Protein AF-A0AAV5MZE4-F1 (afdb_monomer)

Organism: NCBI:txid82981

Nearest PDB structures (foldseek):
  6gkf-assembly4_G  TM=2.775E-01  e=6.089E-01  Homo sapiens
  5nwk-assembly1_G  TM=3.100E-01  e=1.957E+00  Nicotiana tabacum
  4leu-assembly1_A  TM=2.800E-01  e=6.015E+00  Arabidopsis thaliana

InterPro domains:
  IPR011990 Tetratricopeptide-like helical domain superfamily [G3DSA:1.25.40.10] (71-224)

Foldseek 3Di:
DDDDDPPPPDDDDDDDDDDDDDPDPPVVVVVLVVLLVVLLVCLLVLVLVSSQVSLVVCCPDPCVVVCLQVNLLSCVSVVVLVSSLVSLVVQLPDPPLVSNLLSLLSNLLSLLQPDPDDLVVNLVVLCVSLVPDDHPQQLSVQLSCVSNVNHDLCSNLVSLVPDPDDLVVSLQSLLSSLLSVLSCCCRNVVPLPVSLVSLVVCVVSHDSSHSSNVVSVVSNVVSVVVVVVPD

Sequence (231 aa):
MFAGFFVIHGHTAIAAQESAEPTISKEMGSTHQQLFLDAINDDLSGRNKEARSIYDRLKISEMATVSAVPSAINYAALGQYDDAMKAFRMLSSSANARERDYARLWQLWLTAKQWKGTRAELTHNLKKQAVNYKWQLPYQQEIAQLYIGKGSEDSVFQSIENWNVEEAVKKDALTEATFFVGGYLQHVKQDTDRTRALFNANQSKLNSVSLERPFIDRECIALNKLTHQSK

Mean predicted aligned error: 8.17 Å

Radius of gyration: 19.34 Å; Cα contacts (8 Å, |Δi|>4): 239; chains: 1; bounding box: 67×35×48 Å

Secondary structure (DSSP, 8-state):
----------------------TTHHHHHHHHHHHHHHHHHHHHTT-HHHHHHHHHHHTTSTTHHHHHHHHHHHHHHTT-HHHHHHHHHHHTT-SSHHHHHHHHHHHHHHHHHT--S-HHHHHHHHHHHHTTPPPSSHHHHHHHHHHTTS--HHHHHHHHHT--S-HHHHHHHHHHHHHHHHHHIIIII--HHHHHHHHHHHTTTS-TTSTTHHHHHHHHHHHHHHHHS--

Solvent-accessible surface area (backbone atoms only — not comparable to full-atom values): 13292 Å² total; per-residue (Å²): 140,84,88,76,83,82,81,74,90,73,91,76,92,78,84,90,80,90,83,84,88,77,96,64,72,71,66,56,57,54,50,56,50,49,46,51,53,51,24,52,54,24,41,64,69,68,38,38,70,63,17,46,59,44,42,64,58,34,59,82,44,94,49,26,72,80,45,44,62,63,46,26,50,40,28,47,74,70,66,39,50,71,61,16,49,54,45,26,57,58,36,46,68,42,88,50,62,67,57,13,49,54,21,48,53,50,47,51,48,51,53,38,66,70,59,82,75,55,72,68,60,49,44,51,50,39,33,67,68,51,74,82,64,84,60,91,48,68,36,60,41,28,49,52,30,34,63,49,72,76,44,46,74,64,55,24,53,51,40,46,73,70,45,96,65,58,68,70,60,44,26,46,51,51,32,53,47,52,44,54,53,33,45,40,28,48,45,72,67,62,34,61,67,61,27,43,51,54,48,65,76,40,61,91,65,43,40,87,86,41,86,53,38,50,54,50,53,51,48,46,55,52,56,58,52,56,63,71,73,74,116

Structure (mmCIF, N/CA/C/O backbone):
data_AF-A0AAV5MZE4-F1
#
_entry.id   AF-A0AAV5MZE4-F1
#
loop_
_atom_site.group_PDB
_atom_site.id
_atom_site.type_symbol
_atom_site.label_atom_id
_atom_site.label_alt_id
_atom_site.label_comp_id
_atom_site.label_asym_id
_atom_site.label_entity_id
_atom_site.label_seq_id
_atom_site.pdbx_PDB_ins_code
_atom_site.Cartn_x
_atom_site.Cartn_y
_atom_site.Cartn_z
_atom_site.occupancy
_atom_site.B_iso_or_equiv
_atom_site.auth_seq_id
_atom_site.auth_comp_id
_atom_site.auth_asym_id
_atom_site.auth_atom_id
_atom_site.pdbx_PDB_model_num
ATOM 1 N N . MET A 1 1 ? 14.741 20.565 -21.524 1.00 29.08 1 MET A N 1
ATOM 2 C CA . MET A 1 1 ? 15.824 20.416 -20.532 1.00 29.08 1 MET A CA 1
ATOM 3 C C . MET A 1 1 ? 15.183 19.905 -19.244 1.00 29.08 1 MET A C 1
ATOM 5 O O . MET A 1 1 ? 14.717 20.701 -18.448 1.00 29.08 1 MET A O 1
ATOM 9 N N . PHE A 1 2 ? 15.036 18.584 -19.111 1.00 26.98 2 PHE A N 1
ATOM 10 C CA . PHE A 1 2 ? 14.519 17.928 -17.906 1.00 26.98 2 PHE A CA 1
ATOM 11 C C . PHE A 1 2 ? 15.602 16.966 -17.425 1.00 26.98 2 PHE A C 1
ATOM 13 O O . PHE A 1 2 ? 15.762 15.879 -17.966 1.00 26.98 2 PHE A O 1
ATOM 20 N N . ALA A 1 3 ? 16.392 17.427 -16.460 1.00 28.16 3 ALA A N 1
ATOM 21 C CA . ALA A 1 3 ? 17.316 16.604 -15.699 1.00 28.16 3 ALA A CA 1
ATOM 22 C C . ALA A 1 3 ? 16.614 16.245 -14.384 1.00 28.16 3 ALA A C 1
ATOM 24 O O . ALA A 1 3 ? 16.619 17.024 -13.436 1.00 28.16 3 ALA A O 1
ATOM 25 N N . GLY A 1 4 ? 15.940 15.096 -14.364 1.00 25.08 4 GLY A N 1
ATOM 26 C CA . GLY A 1 4 ? 15.449 14.462 -13.145 1.00 25.08 4 GLY A CA 1
ATOM 27 C C . GLY A 1 4 ? 16.378 13.305 -12.814 1.00 25.08 4 GLY A C 1
ATOM 28 O O . GLY A 1 4 ? 16.255 12.232 -13.398 1.00 25.08 4 GLY A O 1
ATOM 29 N N . PHE A 1 5 ? 17.350 13.552 -11.940 1.00 25.86 5 PHE A N 1
ATOM 30 C CA . PHE A 1 5 ? 18.247 12.534 -11.405 1.00 25.86 5 PHE A CA 1
ATOM 31 C C . PHE A 1 5 ? 17.427 11.451 -10.687 1.00 25.86 5 PHE A C 1
ATOM 33 O O . PHE A 1 5 ? 16.868 11.691 -9.619 1.00 25.86 5 PHE A O 1
ATOM 40 N N . PHE A 1 6 ? 17.383 10.245 -11.255 1.00 32.44 6 PHE A N 1
ATOM 41 C CA . PHE A 1 6 ? 17.062 9.036 -10.505 1.00 32.44 6 PHE A CA 1
ATOM 42 C C . PHE A 1 6 ? 18.262 8.714 -9.617 1.00 32.44 6 PHE A C 1
ATOM 44 O O . PHE A 1 6 ? 19.251 8.146 -10.076 1.00 32.44 6 PHE A O 1
ATOM 51 N N . VAL A 1 7 ? 18.193 9.083 -8.341 1.00 28.45 7 VAL A N 1
ATOM 52 C CA . VAL A 1 7 ? 19.134 8.563 -7.350 1.00 28.45 7 VAL A CA 1
ATOM 53 C C . VAL A 1 7 ? 18.586 7.232 -6.847 1.00 28.45 7 VAL A C 1
ATOM 55 O O . VAL A 1 7 ? 17.895 7.148 -5.837 1.00 28.45 7 VAL A O 1
ATOM 58 N N . ILE A 1 8 ? 18.888 6.168 -7.589 1.00 32.53 8 ILE A N 1
ATOM 59 C CA . ILE A 1 8 ? 18.885 4.816 -7.035 1.00 32.53 8 ILE A CA 1
ATOM 60 C C . ILE A 1 8 ? 20.206 4.704 -6.271 1.00 32.53 8 ILE A C 1
ATOM 62 O O . ILE A 1 8 ? 21.255 4.486 -6.873 1.00 32.53 8 ILE A O 1
ATOM 66 N N . HIS A 1 9 ? 20.184 4.903 -4.951 1.00 28.31 9 HIS A N 1
ATOM 67 C CA . HIS A 1 9 ? 21.333 4.597 -4.094 1.00 28.31 9 HIS A CA 1
ATOM 68 C C . HIS A 1 9 ? 21.547 3.073 -4.049 1.00 28.31 9 HIS A C 1
ATOM 70 O O . HIS A 1 9 ? 21.144 2.393 -3.110 1.00 28.31 9 HIS A O 1
ATOM 76 N N . GLY A 1 10 ? 22.179 2.534 -5.092 1.00 28.12 10 GLY A N 1
ATOM 77 C CA . GLY A 1 10 ? 22.821 1.226 -5.100 1.00 28.12 10 GLY A CA 1
ATOM 78 C C . GLY A 1 10 ? 24.325 1.414 -4.923 1.00 28.12 10 GLY A C 1
ATOM 79 O O . GLY A 1 10 ? 25.037 1.685 -5.885 1.00 28.12 10 GLY A O 1
ATOM 80 N N . HIS A 1 11 ? 24.822 1.315 -3.692 1.00 26.81 11 HIS A N 1
ATOM 81 C CA . HIS A 1 11 ? 26.256 1.202 -3.436 1.00 26.81 11 HIS A CA 1
ATOM 82 C C . HIS A 1 11 ? 26.702 -0.250 -3.627 1.00 26.81 11 HIS A C 1
ATOM 84 O O . HIS A 1 11 ? 26.525 -1.066 -2.730 1.00 26.81 11 HIS A O 1
ATOM 90 N N . THR A 1 12 ? 27.347 -0.537 -4.757 1.00 28.19 12 THR A N 1
ATOM 91 C CA . THR A 1 12 ? 28.422 -1.537 -4.856 1.00 28.19 12 THR A CA 1
ATOM 92 C C . THR A 1 12 ? 29.357 -1.135 -5.990 1.00 28.19 12 THR A C 1
ATOM 94 O O . THR A 1 12 ? 29.015 -1.237 -7.165 1.00 28.19 12 THR A O 1
ATOM 97 N N . ALA A 1 13 ? 30.542 -0.661 -5.612 1.00 24.95 13 ALA A N 1
ATOM 98 C CA . ALA A 1 13 ? 31.697 -0.543 -6.485 1.00 24.95 13 ALA A CA 1
ATOM 99 C C . ALA A 1 13 ? 32.218 -1.944 -6.838 1.00 24.95 13 ALA A C 1
ATOM 101 O O . ALA A 1 13 ? 32.435 -2.749 -5.935 1.00 24.95 13 ALA A O 1
ATOM 102 N N . ILE A 1 14 ? 32.477 -2.213 -8.119 1.00 28.19 14 ILE A N 1
ATOM 103 C CA . ILE A 1 14 ? 33.417 -3.258 -8.541 1.00 28.19 14 ILE A CA 1
ATOM 104 C C . ILE A 1 14 ? 34.301 -2.659 -9.633 1.00 28.19 14 ILE A C 1
ATOM 106 O O . ILE A 1 14 ? 33.821 -2.124 -10.631 1.00 28.19 14 ILE A O 1
ATOM 110 N N . ALA A 1 15 ? 35.602 -2.697 -9.358 1.00 26.03 15 ALA A N 1
ATOM 111 C CA . ALA A 1 15 ? 36.677 -2.210 -10.197 1.00 26.03 15 ALA A CA 1
ATOM 112 C C . ALA A 1 15 ? 36.779 -2.995 -11.513 1.00 26.03 15 ALA A C 1
ATOM 114 O O . ALA A 1 15 ? 36.480 -4.186 -11.581 1.00 26.03 15 ALA A O 1
ATOM 115 N N . ALA A 1 16 ? 37.234 -2.292 -12.547 1.00 26.61 16 ALA A N 1
ATOM 116 C CA . ALA A 1 16 ? 37.506 -2.824 -13.867 1.00 26.61 16 ALA A CA 1
ATOM 117 C C . ALA A 1 16 ? 38.660 -3.840 -13.854 1.00 26.61 16 ALA A C 1
ATOM 119 O O . ALA A 1 16 ? 39.734 -3.560 -13.323 1.00 26.61 16 ALA A O 1
ATOM 120 N N . GLN A 1 17 ? 38.462 -4.964 -14.540 1.00 27.30 17 GLN A N 1
ATOM 121 C CA . GLN A 1 17 ? 39.538 -5.653 -15.243 1.00 27.30 17 GLN A CA 1
ATOM 122 C C . GLN A 1 17 ? 38.994 -6.241 -16.552 1.00 27.30 17 GLN A C 1
ATOM 124 O O . GLN A 1 17 ? 37.934 -6.857 -16.599 1.00 27.30 17 GLN A O 1
ATOM 129 N N . GLU A 1 18 ? 39.718 -5.932 -17.617 1.00 30.34 18 GLU A N 1
ATOM 130 C CA . GLU A 1 18 ? 39.401 -6.070 -19.034 1.00 30.34 18 GLU A CA 1
ATOM 131 C C . GLU A 1 18 ? 39.749 -7.476 -19.560 1.00 30.34 18 GLU A C 1
ATOM 133 O O . GLU A 1 18 ? 40.840 -7.977 -19.298 1.00 30.34 18 GLU A O 1
ATOM 138 N N . SER A 1 19 ? 38.846 -8.115 -20.314 1.00 26.50 19 SER A N 1
ATOM 139 C CA . SER A 1 19 ? 39.186 -9.013 -21.438 1.00 26.50 19 SER A CA 1
ATOM 140 C C . SER A 1 19 ? 37.954 -9.317 -22.318 1.00 26.50 19 SER A C 1
ATOM 142 O O . SER A 1 19 ? 36.815 -9.210 -21.873 1.00 26.50 19 SER A O 1
ATOM 144 N N . ALA A 1 20 ? 38.222 -9.586 -23.599 1.00 32.00 20 ALA A N 1
ATOM 145 C CA . ALA A 1 20 ? 37.404 -9.363 -24.801 1.00 32.00 20 ALA A CA 1
ATOM 146 C C . ALA A 1 20 ? 36.128 -10.222 -25.043 1.00 32.00 20 ALA A C 1
ATOM 148 O O . ALA A 1 20 ? 36.149 -11.424 -24.811 1.00 32.00 20 ALA A O 1
ATOM 149 N N . GLU A 1 21 ? 35.118 -9.550 -25.645 1.00 32.56 21 GLU A N 1
ATOM 150 C CA . GLU A 1 21 ? 34.020 -9.945 -26.585 1.00 32.56 21 GLU A CA 1
ATOM 151 C C . GLU A 1 21 ? 33.056 -11.138 -26.301 1.00 32.56 21 GLU A C 1
ATOM 153 O O . GLU A 1 21 ? 33.456 -12.110 -25.671 1.00 32.56 21 GLU A O 1
ATOM 158 N N . PRO A 1 22 ? 31.779 -11.138 -26.798 1.00 37.56 22 PRO A N 1
ATOM 159 C CA . PRO A 1 22 ? 31.171 -10.250 -27.799 1.00 37.56 22 PRO A CA 1
ATOM 160 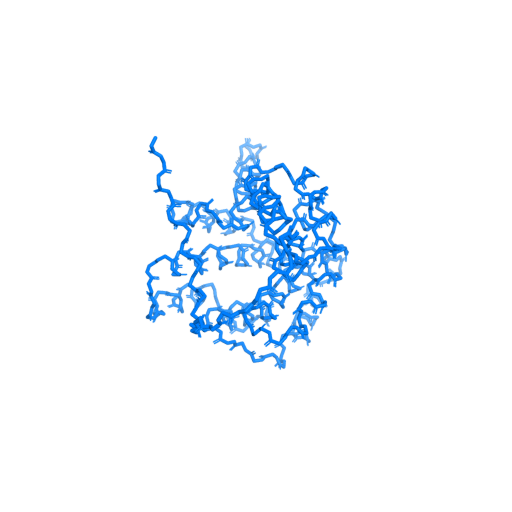C C . PRO A 1 22 ? 29.947 -9.425 -27.333 1.00 37.56 22 PRO A C 1
ATOM 162 O O . PRO A 1 22 ? 29.203 -9.744 -26.404 1.00 37.56 22 PRO A O 1
ATOM 165 N N . THR A 1 23 ? 29.729 -8.343 -28.074 1.00 45.06 23 THR A N 1
ATOM 166 C CA . THR A 1 23 ? 28.681 -7.322 -27.966 1.00 45.06 23 THR A CA 1
ATOM 167 C C . THR A 1 23 ? 27.289 -7.859 -28.329 1.00 45.06 23 THR A C 1
ATOM 169 O O . THR A 1 23 ? 26.854 -7.714 -29.464 1.00 45.06 23 THR A O 1
ATOM 172 N N . ILE A 1 24 ? 26.569 -8.469 -27.378 1.00 42.31 24 ILE A N 1
ATOM 173 C CA . ILE A 1 24 ? 25.103 -8.704 -27.486 1.00 42.31 24 ILE A CA 1
ATOM 174 C C . ILE A 1 24 ? 24.354 -8.350 -26.179 1.00 42.31 24 ILE A C 1
ATOM 176 O O . ILE A 1 24 ? 23.157 -8.079 -26.187 1.00 42.31 24 ILE A O 1
ATOM 180 N N . SER A 1 25 ? 25.034 -8.251 -25.035 1.00 39.88 25 SER A N 1
ATOM 181 C CA . SER A 1 25 ? 24.375 -8.060 -23.730 1.00 39.88 25 SER A CA 1
ATOM 182 C C . SER A 1 25 ? 24.012 -6.611 -23.373 1.00 39.88 25 SER A C 1
ATOM 184 O O . SER A 1 25 ? 23.257 -6.392 -22.428 1.00 39.88 25 SER A O 1
ATOM 186 N N . LYS A 1 26 ? 24.516 -5.609 -24.106 1.00 41.97 26 LYS A N 1
ATOM 187 C CA . LYS A 1 26 ? 24.380 -4.194 -23.710 1.00 41.97 26 LYS A CA 1
ATOM 188 C C . LYS A 1 26 ? 23.122 -3.497 -24.252 1.00 41.97 26 LYS A C 1
ATOM 190 O O . LYS A 1 26 ? 22.653 -2.556 -23.623 1.00 41.97 26 LYS A O 1
ATOM 195 N N . GLU A 1 27 ? 22.549 -3.971 -25.362 1.00 43.78 27 GLU A N 1
ATOM 196 C CA . GLU A 1 27 ? 21.338 -3.381 -25.973 1.00 43.78 27 GLU A CA 1
ATOM 197 C C . GLU A 1 27 ? 20.019 -3.976 -25.440 1.00 43.78 27 GLU A C 1
ATOM 199 O O . GLU A 1 27 ? 18.995 -3.293 -25.398 1.00 43.78 27 GLU A O 1
ATOM 204 N N . MET A 1 28 ? 20.019 -5.227 -24.964 1.00 46.03 28 MET A N 1
ATOM 205 C CA . MET A 1 28 ? 18.820 -5.811 -24.338 1.00 46.03 28 MET A CA 1
ATOM 206 C C . MET A 1 28 ? 18.554 -5.232 -22.941 1.00 46.03 28 MET A C 1
ATOM 208 O O . MET A 1 28 ? 17.4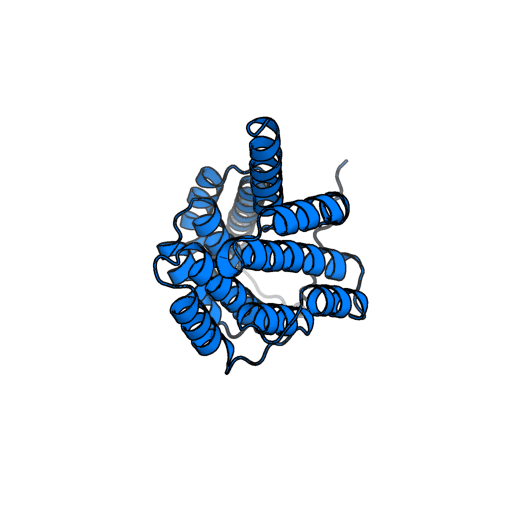04 -4.930 -22.620 1.00 46.03 28 MET A O 1
ATOM 212 N N . GLY A 1 29 ? 19.610 -4.983 -22.155 1.00 52.38 29 GLY A N 1
ATOM 213 C CA . GLY A 1 29 ? 19.488 -4.402 -20.813 1.00 52.38 29 GLY A CA 1
ATOM 214 C C . GLY A 1 29 ? 18.927 -2.974 -20.808 1.00 52.38 29 GLY A C 1
ATOM 215 O O . GLY A 1 29 ? 18.168 -2.617 -19.911 1.00 52.38 29 GLY A O 1
ATOM 216 N N . SER A 1 30 ? 19.214 -2.168 -21.840 1.00 64.19 30 SER A N 1
ATOM 217 C CA . SER A 1 30 ? 18.620 -0.829 -21.980 1.00 64.19 30 SER A CA 1
ATOM 218 C C . SER A 1 30 ? 17.136 -0.888 -22.361 1.00 64.19 30 SER A C 1
ATOM 220 O O . SER A 1 30 ? 16.352 -0.046 -21.923 1.00 64.19 30 SER A O 1
ATOM 222 N N . THR A 1 31 ? 16.725 -1.916 -23.111 1.00 86.69 31 THR A N 1
ATOM 223 C CA . THR A 1 31 ? 15.339 -2.081 -23.570 1.00 86.69 31 THR A CA 1
ATOM 224 C C . THR A 1 31 ? 14.405 -2.500 -22.431 1.00 86.69 31 THR A C 1
ATOM 226 O O . THR A 1 31 ? 13.351 -1.889 -22.252 1.00 86.69 31 THR A O 1
ATOM 229 N N . HIS A 1 32 ? 14.772 -3.493 -21.611 1.00 91.19 32 HIS A N 1
ATOM 230 C CA . HIS A 1 32 ? 13.935 -3.879 -20.465 1.00 91.19 32 HIS A CA 1
ATOM 231 C C . HIS A 1 32 ? 13.944 -2.836 -19.344 1.00 91.19 32 HIS A C 1
ATOM 233 O O . HIS A 1 32 ? 12.931 -2.671 -18.663 1.00 91.19 32 HIS A O 1
ATOM 239 N N . GLN A 1 33 ? 15.043 -2.095 -19.176 1.00 93.19 33 GLN A N 1
ATOM 240 C CA . GLN A 1 33 ? 15.076 -0.960 -18.260 1.00 93.19 33 GLN A CA 1
A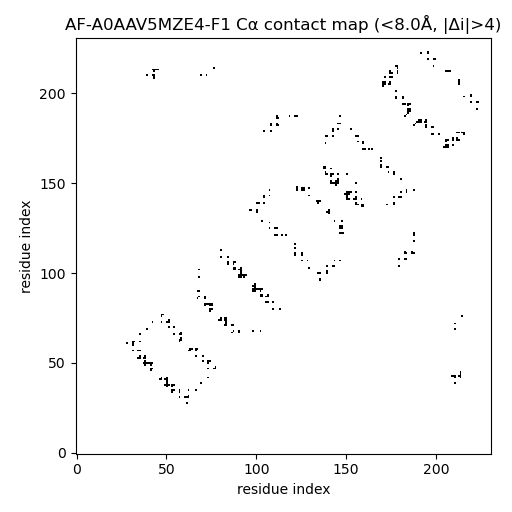TOM 241 C C . GLN A 1 33 ? 14.099 0.138 -18.691 1.00 93.19 33 GLN A C 1
ATOM 243 O O . GLN A 1 33 ? 13.340 0.628 -17.856 1.00 93.19 33 GLN A O 1
ATOM 248 N N . GLN A 1 34 ? 14.066 0.486 -19.981 1.00 94.69 34 GLN A N 1
ATOM 249 C CA . GLN A 1 34 ? 13.100 1.456 -20.492 1.00 94.69 34 GLN A CA 1
ATOM 250 C C . GLN A 1 34 ? 11.661 0.965 -20.302 1.00 94.69 34 GLN A C 1
ATOM 252 O O . GLN A 1 34 ? 10.835 1.703 -19.778 1.00 94.69 34 GLN A O 1
ATOM 257 N N . LEU A 1 35 ? 11.382 -0.304 -20.621 1.00 96.00 35 LEU A N 1
ATOM 258 C CA . LEU A 1 35 ? 10.066 -0.902 -20.381 1.00 96.00 35 LEU A CA 1
ATOM 259 C C . LEU A 1 35 ? 9.660 -0.827 -18.904 1.00 96.00 35 LEU A C 1
ATOM 261 O O . LEU A 1 35 ? 8.517 -0.514 -18.592 1.00 96.00 35 LEU A O 1
ATOM 265 N N . PHE A 1 36 ? 10.583 -1.081 -17.979 1.00 96.50 36 PHE A N 1
ATOM 266 C CA . PHE A 1 36 ? 10.292 -0.941 -16.557 1.00 96.50 36 PHE A CA 1
ATOM 267 C C . PHE A 1 36 ? 9.915 0.496 -16.176 1.00 96.50 36 PHE A C 1
ATOM 269 O O . PHE A 1 36 ? 8.938 0.689 -15.453 1.00 96.50 36 PHE A O 1
ATOM 276 N N . LEU A 1 37 ? 10.634 1.499 -16.687 1.00 95.69 37 LEU A N 1
ATOM 277 C CA . LEU A 1 37 ? 10.297 2.907 -16.457 1.00 95.69 37 LEU A CA 1
ATOM 278 C C . LEU A 1 37 ? 8.935 3.275 -17.063 1.00 95.69 37 LEU A C 1
ATOM 280 O O . LEU A 1 37 ? 8.153 3.972 -16.418 1.00 95.69 37 LEU A O 1
ATOM 284 N N . ASP A 1 38 ? 8.626 2.771 -18.257 1.00 96.56 38 ASP A N 1
ATOM 285 C CA . ASP A 1 38 ? 7.334 2.988 -18.911 1.00 96.56 38 ASP A CA 1
ATOM 286 C C . ASP A 1 38 ? 6.186 2.387 -18.085 1.00 96.56 38 ASP A C 1
ATOM 288 O O . ASP A 1 38 ? 5.187 3.064 -17.849 1.00 96.56 38 ASP A O 1
ATOM 292 N N . ALA A 1 39 ? 6.363 1.174 -17.548 1.00 97.38 39 ALA A N 1
ATOM 293 C CA . ALA A 1 39 ? 5.376 0.535 -16.677 1.00 97.38 39 ALA A CA 1
ATOM 294 C C . ALA A 1 39 ? 5.107 1.347 -15.399 1.00 97.38 39 ALA A C 1
ATOM 296 O O . ALA A 1 39 ? 3.955 1.528 -15.009 1.00 97.38 39 ALA A O 1
ATOM 297 N N . ILE A 1 40 ? 6.159 1.884 -14.769 1.00 97.19 40 ILE A N 1
ATOM 298 C CA . ILE A 1 40 ? 6.024 2.754 -13.591 1.00 97.19 40 ILE A CA 1
ATOM 299 C C . ILE A 1 40 ? 5.274 4.042 -13.950 1.00 97.19 40 ILE A C 1
ATOM 301 O O . ILE A 1 40 ? 4.375 4.458 -13.221 1.00 97.19 40 ILE A O 1
ATOM 305 N N . ASN A 1 41 ? 5.610 4.671 -15.078 1.00 96.00 41 ASN A N 1
ATOM 306 C CA . ASN A 1 41 ? 4.934 5.886 -15.534 1.00 96.00 41 ASN A CA 1
ATOM 307 C C . ASN A 1 41 ? 3.453 5.641 -15.852 1.00 96.00 41 ASN A C 1
ATOM 309 O O . ASN A 1 41 ? 2.612 6.506 -15.584 1.00 96.00 41 ASN A O 1
ATOM 313 N N . ASP A 1 42 ? 3.129 4.478 -16.417 1.00 96.81 42 ASP A N 1
ATOM 314 C CA . ASP A 1 42 ? 1.757 4.045 -16.661 1.00 96.81 42 ASP A CA 1
ATOM 315 C C . ASP A 1 42 ? 0.983 3.869 -15.345 1.00 96.81 42 ASP A C 1
ATOM 317 O O . ASP A 1 42 ? -0.086 4.468 -15.205 1.00 96.81 42 ASP A O 1
ATOM 321 N N . ASP A 1 43 ? 1.540 3.168 -14.351 1.00 95.62 43 ASP A N 1
ATOM 322 C CA . ASP A 1 43 ? 0.934 3.020 -13.016 1.00 95.62 43 ASP A CA 1
ATOM 323 C C . ASP A 1 43 ? 0.691 4.376 -12.336 1.00 95.62 43 ASP A C 1
ATOM 325 O O . ASP A 1 43 ? -0.415 4.663 -11.868 1.00 95.62 43 ASP A O 1
ATOM 329 N N . LEU A 1 44 ? 1.696 5.260 -12.332 1.00 94.31 44 LEU A N 1
ATOM 330 C CA . LEU A 1 44 ? 1.585 6.603 -11.749 1.00 94.31 44 LEU A CA 1
ATOM 331 C C . LEU A 1 44 ? 0.540 7.473 -12.464 1.00 94.31 44 LEU A C 1
ATOM 333 O O . LEU A 1 44 ? -0.047 8.367 -11.855 1.00 94.31 44 LEU A O 1
ATOM 337 N N . SER A 1 45 ? 0.275 7.195 -13.742 1.00 92.81 45 SER A N 1
ATOM 338 C CA . SER A 1 45 ? -0.758 7.870 -14.533 1.00 92.81 45 SER A CA 1
ATOM 339 C C . SER A 1 45 ? -2.138 7.202 -14.439 1.00 92.81 45 SER A C 1
ATOM 341 O O . SER A 1 45 ? -3.071 7.639 -15.115 1.00 92.81 45 SER A O 1
ATOM 343 N N . GLY A 1 46 ? -2.281 6.121 -13.666 1.00 91.50 46 GLY A N 1
ATOM 344 C CA . GLY A 1 46 ? -3.509 5.328 -13.576 1.00 91.50 46 GLY A CA 1
ATOM 345 C C . GLY A 1 46 ? -3.791 4.436 -14.794 1.00 91.50 46 GLY A C 1
ATOM 346 O O . GLY A 1 46 ? -4.867 3.839 -14.876 1.00 91.50 46 GLY A O 1
ATOM 347 N N . ARG A 1 47 ? -2.839 4.307 -15.727 1.00 95.94 47 ARG A N 1
ATOM 348 C CA . ARG A 1 47 ? -2.873 3.393 -16.884 1.00 95.94 47 ARG A CA 1
ATOM 349 C C . ARG A 1 47 ? -2.435 1.983 -16.473 1.00 95.94 47 ARG A C 1
ATOM 351 O O . ARG A 1 47 ? -1.513 1.383 -17.017 1.00 95.94 47 ARG A O 1
ATOM 358 N N . ASN A 1 48 ? -3.106 1.441 -15.458 1.00 96.75 48 ASN A N 1
ATOM 359 C CA . ASN A 1 48 ? -2.680 0.203 -14.801 1.00 96.75 48 ASN A CA 1
ATOM 360 C C . ASN A 1 48 ? -2.762 -1.021 -15.737 1.00 96.75 48 ASN A C 1
ATOM 362 O O . ASN A 1 48 ? -2.052 -2.004 -15.538 1.00 96.75 48 ASN A O 1
ATOM 366 N N . LYS A 1 49 ? -3.640 -1.005 -16.752 1.00 97.88 49 LYS A N 1
ATOM 367 C CA . LYS A 1 49 ? -3.765 -2.121 -17.710 1.00 97.88 49 LYS A CA 1
ATOM 368 C C . LYS A 1 49 ? -2.588 -2.149 -18.683 1.00 97.88 49 LYS A C 1
ATOM 370 O O . LYS A 1 49 ? -2.094 -3.220 -19.024 1.00 97.88 49 LYS A O 1
ATOM 375 N N . GLU A 1 50 ? -2.140 -0.976 -19.102 1.00 97.81 50 GLU A N 1
ATOM 376 C CA . GLU A 1 50 ? -0.975 -0.771 -19.950 1.00 97.81 50 GLU A CA 1
ATOM 377 C C . GLU A 1 50 ? 0.295 -1.199 -19.200 1.00 97.81 50 GLU A C 1
ATOM 379 O O . GLU A 1 50 ? 1.025 -2.070 -19.684 1.00 97.81 50 GLU A O 1
ATOM 384 N N . ALA A 1 51 ? 0.460 -0.737 -17.954 1.00 97.81 51 ALA A N 1
ATOM 385 C CA . ALA A 1 51 ? 1.543 -1.165 -17.068 1.00 97.81 51 ALA A CA 1
ATOM 386 C C . ALA A 1 51 ? 1.574 -2.691 -16.868 1.00 97.81 51 ALA A C 1
ATOM 388 O O . ALA A 1 51 ? 2.635 -3.314 -16.946 1.00 97.81 51 ALA A O 1
ATOM 389 N N . ARG A 1 52 ? 0.409 -3.327 -16.669 1.00 98.31 52 ARG A N 1
ATOM 390 C CA . ARG A 1 52 ? 0.284 -4.785 -16.483 1.00 98.31 52 ARG A CA 1
ATOM 391 C C . ARG A 1 52 ? 0.863 -5.576 -17.648 1.00 98.31 52 ARG A C 1
ATOM 393 O O . ARG A 1 52 ? 1.635 -6.507 -17.423 1.00 98.31 52 ARG A O 1
ATOM 400 N N . SER A 1 53 ? 0.536 -5.177 -18.878 1.00 97.50 53 SER A N 1
ATOM 401 C CA . SER A 1 53 ? 1.071 -5.806 -20.092 1.00 97.50 53 SER A CA 1
ATOM 402 C C . SER A 1 53 ? 2.602 -5.758 -20.121 1.00 97.50 53 SER A C 1
ATOM 404 O O . SER A 1 53 ? 3.265 -6.737 -20.472 1.00 97.50 53 SER A O 1
ATOM 406 N N . ILE A 1 54 ? 3.188 -4.640 -19.687 1.00 97.81 54 ILE A N 1
ATOM 407 C CA . ILE A 1 54 ? 4.641 -4.498 -19.615 1.00 97.81 54 ILE A CA 1
ATOM 408 C C . ILE A 1 54 ? 5.224 -5.364 -18.491 1.00 97.81 54 ILE A C 1
ATOM 410 O O . ILE A 1 54 ? 6.183 -6.098 -18.727 1.00 97.81 54 ILE A O 1
ATOM 414 N N . TYR A 1 55 ? 4.633 -5.359 -17.295 1.00 98.12 55 TYR A N 1
ATOM 415 C CA . TYR A 1 55 ? 5.095 -6.204 -16.193 1.00 98.12 55 TYR A CA 1
ATOM 416 C C . TYR A 1 55 ? 5.035 -7.702 -16.512 1.00 98.12 55 TYR A C 1
ATOM 418 O O . TYR A 1 55 ? 5.922 -8.449 -16.098 1.00 98.12 55 TYR A O 1
ATOM 426 N N . ASP A 1 56 ? 4.036 -8.154 -17.271 1.00 97.12 56 ASP A N 1
ATOM 427 C CA . ASP A 1 56 ? 3.946 -9.550 -17.710 1.00 97.12 56 ASP A CA 1
ATOM 428 C C . ASP A 1 56 ? 5.110 -9.940 -18.628 1.00 97.12 56 ASP A C 1
ATOM 430 O O . ASP A 1 56 ? 5.621 -11.057 -18.532 1.00 97.12 56 ASP A O 1
ATOM 434 N N . ARG A 1 57 ? 5.592 -9.003 -19.454 1.00 95.31 57 ARG A N 1
ATOM 435 C CA . ARG A 1 57 ? 6.798 -9.185 -20.277 1.00 95.31 57 ARG A CA 1
ATOM 436 C C . ARG A 1 57 ? 8.071 -9.182 -19.428 1.00 95.31 57 ARG A C 1
ATOM 438 O O . ARG A 1 57 ? 8.941 -10.020 -19.639 1.00 95.31 57 ARG A O 1
ATOM 445 N N . LEU A 1 58 ? 8.173 -8.278 -18.450 1.00 96.12 58 LEU A N 1
ATOM 446 C CA . LEU A 1 58 ? 9.347 -8.173 -17.568 1.00 96.12 58 LEU A CA 1
ATOM 447 C C . LEU A 1 58 ? 9.502 -9.378 -16.630 1.00 96.12 58 LEU A C 1
ATOM 449 O O . LEU A 1 58 ? 10.609 -9.691 -16.203 1.00 96.12 58 LEU A O 1
ATOM 453 N N . LYS A 1 59 ? 8.413 -10.094 -16.332 1.00 94.12 59 LYS A N 1
ATOM 454 C CA . LYS A 1 59 ? 8.421 -11.273 -15.453 1.00 94.12 59 LYS A CA 1
ATOM 455 C C . LYS A 1 59 ? 9.332 -12.409 -15.938 1.00 94.12 59 LYS A C 1
ATOM 457 O O . LYS A 1 59 ? 9.754 -13.227 -15.124 1.00 94.12 59 LYS A O 1
ATOM 462 N N . ILE A 1 60 ? 9.607 -12.480 -17.240 1.00 92.56 60 ILE A N 1
ATOM 463 C CA . ILE A 1 60 ? 10.477 -13.498 -17.849 1.00 92.56 60 ILE A CA 1
ATOM 464 C C . ILE A 1 60 ? 11.845 -12.944 -18.274 1.00 92.56 60 ILE A C 1
ATOM 466 O O . ILE A 1 60 ? 12.583 -13.637 -18.970 1.00 92.56 60 ILE A O 1
ATOM 470 N N . SER A 1 61 ? 12.184 -11.714 -17.878 1.00 93.00 61 SER A N 1
ATOM 471 C CA . SER A 1 61 ? 13.464 -11.076 -18.197 1.00 93.00 61 SER A CA 1
ATOM 472 C C . SER A 1 61 ? 14.355 -10.908 -16.964 1.00 93.00 61 SER A C 1
ATOM 474 O O . SER A 1 61 ? 13.980 -11.235 -15.837 1.00 93.00 61 SER A O 1
ATOM 476 N N . GLU A 1 62 ? 15.544 -10.346 -17.162 1.00 93.38 62 GLU A N 1
ATOM 477 C CA . GLU A 1 62 ? 16.466 -9.951 -16.096 1.00 93.38 62 GLU A CA 1
ATOM 478 C C . GLU A 1 62 ? 15.875 -8.903 -15.135 1.00 93.38 62 GLU A C 1
ATOM 480 O O . GLU A 1 62 ? 16.344 -8.758 -14.007 1.00 93.38 62 GLU A O 1
ATOM 485 N N . MET A 1 63 ? 14.805 -8.212 -15.544 1.00 94.56 63 MET A N 1
ATOM 486 C CA . MET A 1 63 ? 14.094 -7.234 -14.719 1.00 94.56 63 MET A CA 1
ATOM 487 C C . MET A 1 63 ? 13.022 -7.867 -13.817 1.00 94.56 63 MET A C 1
ATOM 489 O O . MET A 1 63 ? 12.345 -7.146 -13.078 1.00 94.56 63 MET A O 1
ATOM 493 N N . ALA A 1 64 ? 12.843 -9.194 -13.840 1.00 94.19 64 ALA A N 1
ATOM 494 C CA . ALA A 1 64 ? 11.796 -9.879 -13.079 1.00 94.19 64 ALA A CA 1
ATOM 495 C C . ALA A 1 64 ? 11.850 -9.562 -11.576 1.00 94.19 64 ALA A C 1
ATOM 497 O O . ALA A 1 64 ? 10.822 -9.269 -10.970 1.00 94.19 64 ALA A O 1
ATOM 498 N N . THR A 1 65 ? 13.047 -9.554 -10.980 1.00 92.50 65 THR A N 1
ATOM 499 C CA . THR A 1 65 ? 13.222 -9.271 -9.546 1.00 92.50 65 THR A CA 1
ATOM 500 C C . THR A 1 65 ? 12.892 -7.819 -9.210 1.00 92.50 65 THR A C 1
ATOM 502 O O . THR A 1 65 ? 12.095 -7.557 -8.313 1.00 92.50 65 THR A O 1
ATOM 505 N N . VAL A 1 66 ? 13.455 -6.860 -9.951 1.00 92.81 66 VAL A N 1
ATOM 506 C CA . VAL A 1 66 ? 13.272 -5.424 -9.665 1.00 92.81 66 VAL A CA 1
ATOM 507 C C . VAL A 1 66 ? 11.854 -4.935 -9.969 1.00 92.81 66 VAL A C 1
ATOM 509 O O . VAL A 1 66 ? 11.371 -4.001 -9.334 1.00 92.81 66 VAL A O 1
ATOM 512 N N . SER A 1 67 ? 11.158 -5.590 -10.901 1.00 96.44 67 SER A N 1
ATOM 513 C CA . SER A 1 67 ? 9.768 -5.278 -11.241 1.00 96.44 67 SER A CA 1
ATOM 514 C C . SER A 1 67 ? 8.740 -5.998 -10.366 1.00 96.44 67 SER A C 1
ATOM 516 O O . SER A 1 67 ? 7.560 -5.658 -10.428 1.00 96.44 67 SER A O 1
ATOM 518 N N . ALA A 1 68 ? 9.151 -6.946 -9.515 1.00 97.56 68 ALA A N 1
ATOM 519 C CA . ALA A 1 68 ? 8.228 -7.801 -8.772 1.00 97.56 68 ALA A CA 1
ATOM 520 C C . ALA A 1 68 ? 7.318 -7.024 -7.806 1.00 97.56 68 ALA A C 1
ATOM 522 O O . ALA A 1 68 ? 6.114 -7.281 -7.763 1.00 97.56 68 ALA A O 1
ATOM 523 N N . VAL A 1 69 ? 7.866 -6.062 -7.053 1.00 97.69 69 VAL A N 1
ATOM 524 C CA . VAL A 1 69 ? 7.073 -5.241 -6.122 1.00 97.69 69 VAL A CA 1
ATOM 525 C C . VAL A 1 69 ? 6.092 -4.326 -6.872 1.00 97.69 69 VAL A C 1
ATOM 527 O O . VAL A 1 69 ? 4.895 -4.435 -6.600 1.00 97.69 69 VAL A O 1
ATOM 530 N N . PRO A 1 70 ? 6.520 -3.492 -7.844 1.00 97.81 70 PRO A N 1
ATOM 531 C CA . PRO A 1 70 ? 5.585 -2.687 -8.634 1.00 97.81 70 PRO A CA 1
ATOM 532 C C . PRO A 1 70 ? 4.514 -3.524 -9.339 1.00 97.81 70 PRO A C 1
ATOM 534 O O . PRO A 1 70 ? 3.329 -3.214 -9.273 1.00 97.81 70 PRO A O 1
ATOM 537 N N . SER A 1 71 ? 4.901 -4.672 -9.896 1.00 98.44 71 SER A N 1
ATOM 538 C CA . SER A 1 71 ? 3.971 -5.608 -10.523 1.00 98.44 71 SER A CA 1
ATOM 539 C C . SER A 1 71 ? 2.904 -6.146 -9.557 1.00 98.44 71 SER A C 1
ATOM 541 O O . SER A 1 71 ? 1.747 -6.313 -9.948 1.00 98.44 71 SER A O 1
ATOM 543 N N . ALA A 1 72 ? 3.265 -6.410 -8.296 1.00 98.62 72 ALA A N 1
ATOM 544 C CA . ALA A 1 72 ? 2.327 -6.850 -7.264 1.00 98.62 72 ALA A CA 1
ATOM 545 C C . ALA A 1 72 ? 1.335 -5.742 -6.865 1.00 98.62 72 ALA A C 1
ATOM 547 O O . ALA A 1 72 ? 0.144 -6.009 -6.691 1.00 98.62 72 ALA A O 1
ATOM 548 N N . ILE A 1 73 ? 1.807 -4.496 -6.773 1.00 98.38 73 ILE A N 1
ATOM 549 C CA . ILE A 1 73 ? 0.963 -3.319 -6.516 1.00 98.38 73 ILE A CA 1
ATOM 550 C C . ILE A 1 73 ? -0.006 -3.097 -7.680 1.00 98.38 73 ILE A C 1
ATOM 552 O O . ILE A 1 73 ? -1.196 -2.870 -7.457 1.00 98.38 73 ILE A O 1
ATOM 556 N N . ASN A 1 74 ? 0.469 -3.240 -8.918 1.00 98.50 74 ASN A N 1
ATOM 557 C CA . ASN A 1 74 ? -0.345 -3.122 -10.121 1.00 98.50 74 ASN A CA 1
ATOM 558 C C . ASN A 1 74 ? -1.535 -4.108 -10.128 1.00 98.50 74 ASN A C 1
ATOM 560 O O . ASN A 1 74 ? -2.659 -3.704 -10.436 1.00 98.50 74 ASN A O 1
ATOM 564 N N . TYR A 1 75 ? -1.350 -5.360 -9.680 1.00 98.62 75 TYR A N 1
ATOM 565 C CA . TYR A 1 75 ? -2.474 -6.291 -9.480 1.00 98.62 75 TYR A CA 1
ATOM 566 C C . TYR A 1 75 ? -3.531 -5.721 -8.517 1.00 98.62 75 TYR A C 1
ATOM 568 O O . TYR A 1 75 ? -4.730 -5.754 -8.807 1.00 98.62 75 TYR A O 1
ATOM 576 N N . ALA A 1 76 ? -3.111 -5.134 -7.390 1.00 98.00 76 ALA A N 1
ATOM 577 C CA . ALA A 1 76 ? -4.033 -4.496 -6.450 1.00 98.00 76 ALA A CA 1
ATOM 578 C C . ALA A 1 76 ? -4.714 -3.255 -7.057 1.00 98.00 76 ALA A C 1
ATOM 580 O O . ALA A 1 76 ? -5.899 -3.012 -6.807 1.00 98.00 76 ALA A O 1
ATOM 581 N N . ALA A 1 77 ? -4.000 -2.494 -7.889 1.00 96.31 77 ALA A N 1
ATOM 582 C CA . ALA A 1 77 ? -4.519 -1.315 -8.578 1.00 96.31 77 ALA A CA 1
ATOM 583 C C . ALA A 1 77 ? -5.629 -1.680 -9.580 1.00 96.31 77 ALA A C 1
ATOM 585 O O . ALA A 1 77 ? -6.619 -0.953 -9.699 1.00 96.31 77 ALA A O 1
ATOM 586 N N . LEU A 1 78 ? -5.492 -2.838 -10.234 1.00 96.94 78 LEU A N 1
ATOM 587 C CA . LEU A 1 78 ? -6.470 -3.435 -11.148 1.00 96.94 78 LEU A CA 1
ATOM 588 C C . LEU A 1 78 ? -7.643 -4.139 -10.450 1.00 96.94 78 LEU A C 1
ATOM 590 O O . LEU A 1 78 ? -8.564 -4.599 -11.123 1.00 96.94 78 LEU A O 1
ATOM 594 N N . GLY A 1 79 ? -7.628 -4.250 -9.120 1.00 96.62 79 GLY A N 1
ATOM 595 C CA . GLY A 1 79 ? -8.633 -5.015 -8.377 1.00 96.62 79 GLY A CA 1
ATOM 596 C C . GLY A 1 79 ? -8.444 -6.534 -8.448 1.00 96.62 79 GLY A C 1
ATOM 597 O O . GLY A 1 79 ? -9.297 -7.280 -7.972 1.00 96.62 79 GLY A O 1
ATOM 598 N N . GLN A 1 80 ? -7.322 -7.005 -8.996 1.00 98.25 80 GLN A N 1
ATOM 599 C CA . GLN A 1 80 ? -6.931 -8.416 -9.053 1.00 98.25 80 GLN A CA 1
ATOM 600 C C . GLN A 1 80 ? -6.298 -8.828 -7.715 1.00 98.25 80 GLN A C 1
ATOM 602 O O . GLN A 1 80 ? -5.114 -9.143 -7.613 1.00 98.25 80 GLN A O 1
ATOM 607 N N . TYR A 1 81 ? -7.088 -8.752 -6.642 1.00 98.25 81 TYR A N 1
ATOM 608 C CA . TYR A 1 81 ? -6.576 -8.862 -5.275 1.00 98.25 81 TYR A CA 1
ATOM 609 C C . TYR A 1 81 ? -6.011 -10.245 -4.931 1.00 98.25 81 TYR A C 1
ATOM 611 O O . TYR A 1 81 ? -5.056 -10.331 -4.161 1.00 98.25 81 TYR A O 1
ATOM 619 N N . ASP A 1 82 ? -6.538 -11.314 -5.528 1.00 98.25 82 ASP A N 1
ATOM 620 C CA . ASP A 1 82 ? -6.027 -12.670 -5.301 1.00 98.25 82 ASP A CA 1
ATOM 621 C C . ASP A 1 82 ? -4.629 -12.858 -5.915 1.00 98.25 82 ASP A C 1
ATOM 623 O O . ASP A 1 82 ? -3.742 -13.440 -5.280 1.00 98.25 82 ASP A O 1
ATOM 627 N N . ASP A 1 83 ? -4.392 -12.289 -7.102 1.00 98.56 83 ASP A N 1
ATOM 628 C CA . ASP A 1 83 ? -3.073 -12.274 -7.743 1.00 98.56 83 ASP A CA 1
ATOM 629 C C . ASP A 1 83 ? -2.084 -11.396 -6.969 1.00 98.56 83 ASP A C 1
ATOM 631 O O . ASP A 1 83 ? -0.950 -11.816 -6.718 1.00 98.56 83 ASP A O 1
ATOM 635 N N . ALA A 1 84 ? -2.531 -10.226 -6.496 1.00 98.69 84 ALA A N 1
ATOM 636 C CA . ALA A 1 84 ? -1.735 -9.364 -5.625 1.00 98.69 84 ALA A CA 1
ATOM 637 C C . ALA A 1 84 ? -1.324 -10.104 -4.341 1.00 98.69 84 ALA A C 1
ATOM 639 O O . ALA A 1 84 ? -0.145 -10.146 -3.989 1.00 98.69 84 ALA A O 1
ATOM 640 N N . MET A 1 85 ? -2.275 -10.760 -3.668 1.00 98.50 85 MET A N 1
ATOM 641 C CA . MET A 1 85 ? -2.023 -11.546 -2.458 1.00 98.50 85 MET A CA 1
ATOM 642 C C . MET A 1 85 ? -1.012 -12.667 -2.720 1.00 98.50 85 MET A C 1
ATOM 644 O O . MET A 1 85 ? -0.093 -12.874 -1.925 1.00 98.50 85 MET A O 1
ATOM 648 N N . LYS A 1 86 ? -1.138 -13.385 -3.842 1.00 98.44 86 LYS A N 1
ATOM 649 C CA . LYS A 1 86 ? -0.180 -14.426 -4.234 1.00 98.44 86 LYS A CA 1
ATOM 650 C C . LYS A 1 86 ? 1.224 -13.853 -4.449 1.00 98.44 86 LYS A C 1
ATOM 652 O O . LYS A 1 86 ? 2.186 -14.418 -3.924 1.00 98.44 86 LYS A O 1
ATOM 657 N N . ALA A 1 87 ? 1.343 -12.736 -5.164 1.00 98.38 87 ALA A N 1
ATOM 658 C CA . ALA A 1 87 ? 2.622 -12.078 -5.416 1.00 98.38 87 ALA A CA 1
ATOM 659 C C . ALA A 1 87 ? 3.279 -11.589 -4.113 1.00 98.38 87 ALA A C 1
ATOM 661 O O . ALA A 1 87 ? 4.445 -11.892 -3.852 1.00 98.38 87 ALA A O 1
ATOM 662 N N . PHE A 1 88 ? 2.524 -10.926 -3.232 1.00 98.44 88 PHE A N 1
ATOM 663 C CA . PHE A 1 88 ? 3.053 -10.454 -1.952 1.00 98.44 88 PHE A CA 1
ATOM 664 C C . PHE A 1 88 ? 3.419 -11.587 -0.988 1.00 98.44 88 PHE A C 1
ATOM 666 O O . PHE A 1 88 ? 4.375 -11.444 -0.225 1.00 98.44 88 PHE A O 1
ATOM 673 N N . ARG A 1 89 ? 2.739 -12.740 -1.035 1.00 97.31 89 ARG A N 1
ATOM 674 C CA . ARG A 1 89 ? 3.169 -13.932 -0.281 1.00 97.31 89 ARG A CA 1
ATOM 675 C C . ARG A 1 89 ? 4.554 -14.401 -0.716 1.00 97.31 89 ARG A C 1
ATOM 677 O O . ARG A 1 89 ? 5.396 -14.644 0.147 1.00 97.31 89 ARG A O 1
ATOM 684 N N . MET A 1 90 ? 4.817 -14.462 -2.022 1.00 96.94 90 MET A N 1
ATOM 685 C CA . MET A 1 90 ? 6.151 -14.798 -2.534 1.00 96.94 90 MET A CA 1
ATOM 686 C C . MET A 1 90 ? 7.198 -13.769 -2.081 1.00 96.94 90 MET A C 1
ATOM 688 O O . MET A 1 90 ? 8.223 -14.143 -1.516 1.00 96.94 90 MET A O 1
ATOM 692 N N . LEU A 1 91 ? 6.902 -12.474 -2.233 1.00 97.12 91 LEU A N 1
ATOM 693 C CA . LEU A 1 91 ? 7.797 -11.381 -1.829 1.00 97.12 91 LEU A CA 1
ATOM 694 C C . LEU A 1 91 ? 8.078 -11.353 -0.320 1.00 97.12 91 LEU A C 1
ATOM 696 O O . LEU A 1 91 ? 9.174 -10.996 0.098 1.00 97.12 91 LEU A O 1
ATOM 700 N N . SER A 1 92 ? 7.142 -11.805 0.518 1.00 95.62 92 SER A N 1
ATOM 701 C CA . SER A 1 92 ? 7.351 -11.892 1.973 1.00 95.62 92 SER A CA 1
ATOM 702 C C . SER A 1 92 ? 8.329 -12.978 2.427 1.00 95.62 92 SER A C 1
ATOM 704 O O . SER A 1 92 ? 8.592 -13.105 3.626 1.00 95.62 92 SER A O 1
ATOM 706 N N . SER A 1 93 ? 8.884 -13.730 1.476 1.00 93.50 93 SER A N 1
ATOM 707 C CA . SER A 1 93 ? 10.014 -14.639 1.671 1.00 93.50 93 SER A CA 1
ATOM 708 C C . SER A 1 93 ? 11.317 -14.105 1.048 1.00 93.50 93 SER A C 1
ATOM 710 O O . SER A 1 93 ? 12.313 -14.823 1.037 1.00 93.50 93 SER A O 1
ATOM 712 N N . SER A 1 94 ? 11.337 -12.860 0.546 1.00 93.75 94 SER A N 1
ATOM 713 C CA . SER A 1 94 ? 12.541 -12.219 -0.002 1.00 93.75 94 SER A CA 1
ATOM 714 C C . SER A 1 94 ? 13.644 -12.114 1.056 1.00 93.75 94 SER A C 1
ATOM 716 O O . SER A 1 94 ? 13.396 -11.806 2.229 1.00 93.75 94 SER A O 1
ATOM 718 N N . ALA A 1 95 ? 14.886 -12.347 0.626 1.00 92.25 95 ALA A N 1
ATOM 719 C CA . ALA A 1 95 ? 16.071 -12.085 1.437 1.00 92.25 95 ALA A CA 1
ATOM 720 C C . ALA A 1 95 ? 16.269 -10.576 1.666 1.00 92.25 95 ALA A C 1
ATOM 722 O O . ALA A 1 95 ? 16.826 -10.174 2.690 1.00 92.25 95 ALA A O 1
ATOM 723 N N . ASN A 1 96 ? 15.763 -9.737 0.754 1.00 93.62 96 ASN A N 1
ATOM 724 C CA . ASN A 1 96 ? 15.736 -8.293 0.923 1.00 93.62 96 ASN A CA 1
ATOM 725 C C . ASN A 1 96 ? 14.694 -7.921 1.984 1.00 93.62 96 ASN A C 1
ATOM 727 O O . ASN A 1 96 ? 13.485 -8.038 1.776 1.00 93.62 96 ASN A O 1
ATOM 731 N N . ALA A 1 97 ? 15.175 -7.456 3.135 1.00 92.75 97 ALA A N 1
ATOM 732 C CA . ALA A 1 97 ? 14.325 -7.137 4.269 1.00 92.75 97 ALA A CA 1
ATOM 733 C C . ALA A 1 97 ? 13.303 -6.030 3.981 1.00 92.75 97 ALA A C 1
ATOM 735 O O . ALA A 1 97 ? 12.169 -6.134 4.446 1.00 92.75 97 ALA A O 1
ATOM 736 N N . ARG A 1 98 ? 13.656 -5.052 3.139 1.00 91.56 98 ARG A N 1
ATOM 737 C CA . ARG A 1 98 ? 12.745 -3.981 2.729 1.00 91.56 98 ARG A CA 1
ATOM 738 C C . ARG A 1 98 ? 11.569 -4.521 1.918 1.00 91.56 98 ARG A C 1
ATOM 740 O O . ARG A 1 98 ? 10.424 -4.245 2.256 1.00 91.56 98 ARG A O 1
ATOM 747 N N . GLU A 1 99 ? 11.840 -5.308 0.877 1.00 94.50 99 GLU A N 1
ATOM 748 C CA . GLU A 1 99 ? 10.791 -5.921 0.042 1.00 94.50 99 GLU A CA 1
ATOM 749 C C . GLU A 1 99 ? 9.897 -6.844 0.862 1.00 94.50 99 GLU A C 1
ATOM 751 O O . GLU A 1 99 ? 8.672 -6.813 0.747 1.00 94.50 99 GLU A O 1
ATOM 756 N N . ARG A 1 100 ? 10.525 -7.657 1.712 1.00 96.25 100 ARG A N 1
ATOM 757 C CA . ARG A 1 100 ? 9.848 -8.629 2.557 1.00 96.25 100 ARG A CA 1
ATOM 758 C C . ARG A 1 100 ? 8.858 -7.966 3.507 1.00 96.25 100 ARG A C 1
ATOM 760 O O . ARG A 1 100 ? 7.718 -8.416 3.612 1.00 96.25 100 ARG A O 1
ATOM 767 N N . ASP A 1 101 ? 9.297 -6.931 4.215 1.00 96.75 101 ASP A N 1
ATOM 768 C CA . ASP A 1 101 ? 8.478 -6.245 5.210 1.00 96.75 101 ASP A CA 1
ATOM 769 C C . ASP A 1 101 ? 7.387 -5.414 4.51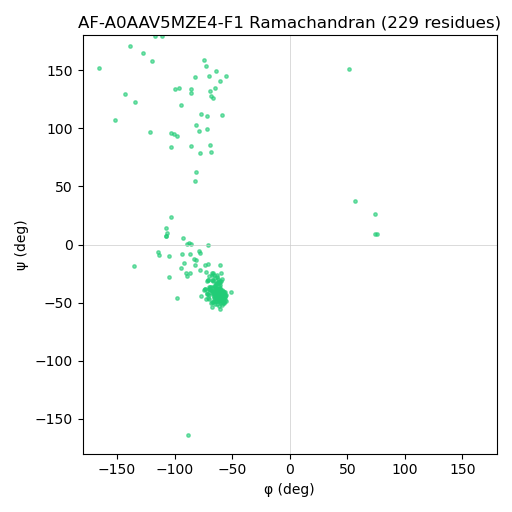9 1.00 96.75 101 ASP A C 1
ATOM 771 O O . ASP A 1 101 ? 6.211 -5.545 4.855 1.00 96.75 101 ASP A O 1
ATOM 775 N N . TYR A 1 102 ? 7.715 -4.704 3.441 1.00 97.19 102 TYR A N 1
ATOM 776 C CA . TYR A 1 102 ? 6.723 -4.006 2.623 1.00 97.19 102 TYR A CA 1
ATOM 777 C C . TYR A 1 102 ? 5.627 -4.948 2.079 1.00 97.19 102 TYR A C 1
ATOM 779 O O . TYR A 1 102 ? 4.432 -4.663 2.179 1.00 97.19 102 TYR A O 1
ATOM 787 N N . ALA A 1 103 ? 6.002 -6.136 1.596 1.00 97.81 103 ALA A N 1
ATOM 788 C CA . ALA A 1 103 ? 5.045 -7.147 1.149 1.00 97.81 103 ALA A CA 1
ATOM 789 C C . ALA A 1 103 ? 4.135 -7.658 2.278 1.00 97.81 103 ALA A C 1
ATOM 791 O O . ALA A 1 103 ? 2.971 -7.985 2.039 1.00 97.81 103 ALA A O 1
ATOM 792 N N . ARG A 1 104 ? 4.633 -7.723 3.518 1.00 97.88 104 ARG A N 1
ATOM 793 C CA . ARG A 1 104 ? 3.820 -8.093 4.687 1.00 97.88 104 ARG A CA 1
ATOM 794 C C . ARG A 1 104 ? 2.794 -7.010 5.026 1.00 97.88 104 ARG A C 1
ATOM 796 O O . ARG A 1 104 ? 1.672 -7.366 5.378 1.00 97.88 104 ARG A O 1
ATOM 803 N N . LEU A 1 105 ? 3.122 -5.722 4.873 1.00 98.19 105 LEU A N 1
ATOM 804 C CA . LEU A 1 105 ? 2.138 -4.638 5.032 1.00 98.19 105 LEU A CA 1
ATOM 805 C C . LEU A 1 105 ? 1.014 -4.743 3.997 1.00 98.19 105 LEU A C 1
ATOM 807 O O . LEU A 1 105 ? -0.164 -4.687 4.352 1.00 98.19 105 LEU A O 1
ATOM 811 N N . TRP A 1 106 ? 1.358 -5.001 2.735 1.00 98.50 106 TRP A N 1
ATOM 812 C CA . TRP A 1 106 ? 0.361 -5.242 1.691 1.00 98.50 106 TRP A CA 1
ATOM 813 C C . TRP A 1 106 ? -0.531 -6.449 1.973 1.00 98.50 106 TRP A C 1
ATOM 815 O O . TRP A 1 106 ? -1.732 -6.385 1.718 1.00 98.50 106 TRP A O 1
ATOM 825 N N . GLN A 1 107 ? 0.004 -7.530 2.544 1.00 98.31 107 GLN A N 1
ATOM 826 C CA . GLN A 1 107 ? -0.819 -8.669 2.963 1.00 98.31 107 GLN A CA 1
ATOM 827 C C . GLN A 1 107 ? -1.830 -8.290 4.051 1.00 98.31 107 GLN A C 1
ATOM 829 O O . GLN A 1 107 ? -2.983 -8.723 3.967 1.00 98.31 107 GLN A O 1
ATOM 834 N N . LEU A 1 108 ? -1.443 -7.463 5.030 1.00 98.06 108 LEU A N 1
ATOM 835 C CA . LEU A 1 108 ? -2.368 -6.955 6.051 1.00 98.06 108 LEU A CA 1
ATOM 836 C C . LEU A 1 108 ? -3.476 -6.109 5.410 1.00 98.06 108 LEU A C 1
ATOM 838 O O . LEU A 1 108 ? -4.659 -6.328 5.679 1.00 98.06 108 LEU A O 1
ATOM 842 N N . TRP A 1 109 ? -3.102 -5.192 4.515 1.00 98.50 109 TRP A N 1
ATOM 843 C CA . TRP A 1 109 ? -4.046 -4.335 3.799 1.00 98.50 109 TRP A CA 1
ATOM 844 C C . TRP A 1 109 ? -5.021 -5.135 2.928 1.00 98.50 109 TRP A C 1
ATOM 846 O O . TRP A 1 109 ? -6.232 -4.947 3.033 1.00 98.50 109 TRP A O 1
ATOM 856 N N . LEU A 1 110 ? -4.522 -6.072 2.112 1.00 98.50 110 LEU A N 1
ATOM 857 C CA . LEU A 1 110 ? -5.349 -6.922 1.247 1.00 98.50 110 LEU A CA 1
ATOM 858 C C . LEU A 1 110 ? -6.286 -7.811 2.071 1.00 98.50 110 LEU A C 1
ATOM 860 O O . LEU A 1 110 ? -7.466 -7.928 1.742 1.00 98.50 110 LEU A O 1
ATOM 864 N N . THR A 1 111 ? -5.788 -8.376 3.177 1.00 98.19 111 THR A N 1
ATOM 865 C CA . THR A 1 111 ? -6.606 -9.167 4.109 1.00 98.19 111 THR A CA 1
ATOM 866 C C . THR A 1 111 ? -7.765 -8.340 4.657 1.00 98.19 111 THR A C 1
ATOM 868 O O . THR A 1 111 ? -8.897 -8.815 4.654 1.00 98.19 111 THR A O 1
ATOM 871 N N . ALA A 1 112 ? -7.507 -7.102 5.091 1.00 97.94 112 ALA A N 1
ATOM 872 C CA . ALA A 1 112 ? -8.554 -6.206 5.573 1.00 97.94 112 ALA A CA 1
ATOM 873 C C . ALA A 1 112 ? -9.536 -5.814 4.460 1.00 97.94 112 ALA A C 1
ATOM 875 O O . ALA A 1 112 ? -10.747 -5.886 4.652 1.00 97.94 112 ALA A O 1
ATOM 876 N N . LYS A 1 113 ? -9.031 -5.447 3.279 1.00 96.88 113 LYS A N 1
ATOM 877 C CA . LYS A 1 113 ? -9.846 -4.988 2.147 1.00 96.88 113 LYS A CA 1
ATOM 878 C C . LYS A 1 113 ? -10.798 -6.051 1.611 1.00 96.88 113 LYS A C 1
ATOM 880 O O . LYS A 1 113 ? -11.921 -5.732 1.233 1.00 96.88 113 LYS A O 1
ATOM 885 N N . GLN A 1 114 ? -10.343 -7.298 1.535 1.00 96.94 114 GLN A N 1
ATOM 886 C CA . GLN A 1 114 ? -11.134 -8.411 1.010 1.00 96.94 114 GLN A CA 1
ATOM 887 C C . GLN A 1 114 ? -11.998 -9.085 2.085 1.00 96.94 114 GLN A C 1
ATOM 889 O O . GLN A 1 114 ? -12.679 -10.070 1.786 1.00 96.94 114 GLN A O 1
ATOM 894 N N . TRP A 1 115 ? -11.967 -8.602 3.331 1.00 97.31 115 TRP A N 1
ATOM 895 C CA . TRP A 1 115 ? -12.642 -9.268 4.435 1.00 97.31 115 TRP A CA 1
ATOM 896 C C . TRP A 1 115 ? -14.165 -9.232 4.280 1.00 97.31 115 TRP A C 1
ATOM 898 O O . TRP A 1 115 ? -14.766 -8.170 4.143 1.00 97.31 115 TRP A O 1
ATOM 908 N N . LYS A 1 116 ? -14.798 -10.409 4.340 1.00 94.69 116 LYS A N 1
ATOM 909 C CA . LYS A 1 116 ? -16.264 -10.572 4.268 1.00 94.69 116 LYS A CA 1
ATOM 910 C C . LYS A 1 116 ? -16.886 -11.107 5.563 1.00 94.69 116 LYS A C 1
ATOM 912 O O . LYS A 1 116 ? -18.105 -11.211 5.646 1.00 94.69 116 LYS A O 1
ATOM 917 N N . GLY A 1 117 ? -16.060 -11.490 6.538 1.00 93.81 117 GLY A N 1
ATOM 918 C CA . GLY A 1 117 ? -16.505 -12.012 7.830 1.00 93.81 117 GLY A CA 1
ATOM 919 C C . GLY A 1 117 ? -16.736 -10.914 8.866 1.00 93.81 117 GLY A C 1
ATOM 920 O O . GLY A 1 117 ? -16.780 -9.722 8.564 1.00 93.81 117 GLY A O 1
ATOM 921 N N . THR A 1 118 ? -16.806 -11.310 10.132 1.00 94.44 118 THR A N 1
ATOM 922 C CA . THR A 1 118 ? -16.963 -10.379 11.252 1.00 94.44 118 THR A CA 1
ATOM 923 C C . THR A 1 118 ? -15.666 -9.627 11.554 1.00 94.44 118 THR A C 1
ATOM 925 O O . THR A 1 118 ? -14.556 -10.087 11.271 1.00 94.44 118 THR A O 1
ATOM 928 N N . ARG A 1 119 ? -15.782 -8.474 12.218 1.00 91.75 119 ARG A N 1
ATOM 929 C CA . ARG A 1 119 ? -14.622 -7.690 12.669 1.00 91.75 119 ARG A CA 1
ATOM 930 C C . ARG A 1 119 ? -13.735 -8.436 13.675 1.00 91.75 119 ARG A C 1
ATOM 932 O O . ARG A 1 119 ? -12.521 -8.220 13.702 1.00 91.75 119 ARG A O 1
ATOM 939 N N . ALA A 1 120 ? -14.320 -9.301 14.504 1.00 92.69 120 ALA A N 1
ATOM 940 C CA . ALA A 1 120 ? -13.570 -10.098 15.473 1.00 92.69 120 ALA A CA 1
ATOM 941 C C . ALA A 1 120 ? -12.648 -11.107 14.770 1.00 92.69 120 ALA A C 1
ATOM 943 O O . ALA A 1 120 ? -11.465 -11.200 15.104 1.00 92.69 120 ALA A O 1
ATOM 944 N N . GLU A 1 121 ? -13.155 -11.791 13.742 1.00 96.12 121 GLU A N 1
ATOM 945 C CA . GLU A 1 121 ? -12.377 -12.732 12.933 1.00 96.12 121 GLU A CA 1
ATOM 946 C C . GLU A 1 121 ? -11.296 -12.027 12.101 1.00 96.12 121 GLU A C 1
ATOM 948 O O . GLU A 1 121 ? -10.180 -12.544 11.994 1.00 96.12 121 GLU A O 1
ATOM 953 N N . LEU A 1 122 ? -11.585 -10.827 11.574 1.00 96.75 122 LEU A N 1
ATOM 954 C CA . LEU A 1 122 ? -10.579 -9.996 10.904 1.00 96.75 122 LEU A CA 1
ATOM 955 C C . LEU A 1 122 ? -9.432 -9.670 11.860 1.00 96.75 122 LEU A C 1
ATOM 957 O O . LEU A 1 122 ? -8.269 -9.925 11.561 1.00 96.75 122 LEU A O 1
ATOM 961 N N . THR A 1 123 ? -9.768 -9.148 13.041 1.00 93.75 123 THR A N 1
ATOM 962 C CA . THR A 1 123 ? -8.782 -8.779 14.065 1.00 93.75 123 THR A CA 1
ATOM 963 C C . THR A 1 123 ? -7.926 -9.980 14.465 1.00 93.75 123 THR A C 1
ATOM 965 O O . THR A 1 123 ? -6.713 -9.854 14.633 1.00 93.75 123 THR A O 1
ATOM 968 N N . HIS A 1 124 ? -8.539 -11.158 14.602 1.00 94.75 124 HIS A N 1
ATOM 969 C CA . HIS A 1 124 ? -7.818 -12.396 14.880 1.00 94.75 124 HIS A CA 1
ATOM 970 C C . HIS A 1 124 ? -6.845 -12.767 13.746 1.00 94.75 124 HIS A C 1
ATOM 972 O O . HIS A 1 124 ? -5.685 -13.082 14.017 1.00 94.75 124 HIS A O 1
ATOM 978 N N . ASN A 1 125 ? -7.277 -12.680 12.484 1.00 96.12 125 ASN A N 1
ATOM 979 C CA . ASN A 1 125 ? -6.429 -12.982 11.328 1.00 96.12 125 ASN A CA 1
ATOM 980 C C . ASN A 1 125 ? -5.253 -12.010 11.186 1.00 96.12 125 ASN A C 1
ATOM 982 O O . ASN A 1 125 ? -4.119 -12.459 11.018 1.00 96.12 125 ASN A O 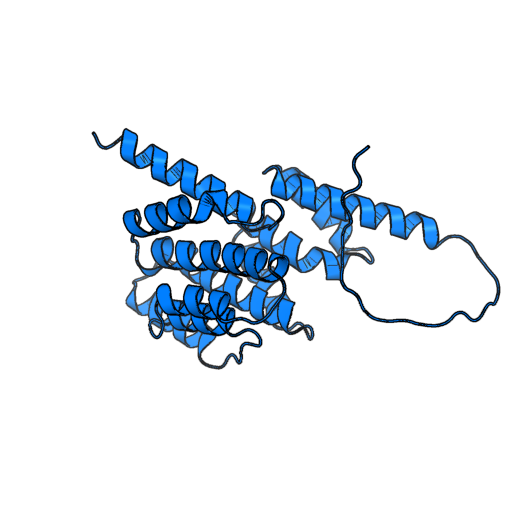1
ATOM 986 N N . LEU A 1 126 ? -5.492 -10.703 11.321 1.00 96.69 126 LEU A N 1
ATOM 987 C CA . LEU A 1 126 ? -4.434 -9.688 11.272 1.00 96.69 126 LEU A CA 1
ATOM 988 C C . LEU A 1 126 ? -3.397 -9.915 12.381 1.00 96.69 126 LEU A C 1
ATOM 990 O O . LEU A 1 126 ? -2.193 -9.899 12.121 1.00 96.69 126 LEU A O 1
ATOM 994 N N . LYS A 1 127 ? -3.852 -10.222 13.607 1.00 95.56 127 LYS A N 1
ATOM 995 C CA . LYS A 1 127 ? -2.970 -10.601 14.725 1.00 95.56 127 LYS A CA 1
ATOM 996 C C . LYS A 1 127 ? -2.111 -11.810 14.380 1.00 95.56 127 LYS A C 1
ATOM 998 O O . LYS A 1 127 ? -0.897 -11.755 14.551 1.00 95.56 127 LYS A O 1
ATOM 1003 N N . LYS A 1 128 ? -2.722 -12.883 13.873 1.00 93.75 128 LYS A N 1
ATOM 1004 C CA . LYS A 1 128 ? -2.008 -14.108 13.494 1.00 93.75 128 LYS A CA 1
ATOM 1005 C C . LYS A 1 128 ? -0.941 -13.847 12.429 1.00 93.75 128 LYS A C 1
ATOM 1007 O O . LYS A 1 128 ? 0.132 -14.436 12.512 1.00 93.75 128 LYS A O 1
ATOM 1012 N N . GLN A 1 129 ? -1.220 -12.975 11.459 1.00 91.38 129 GLN A N 1
ATOM 1013 C CA . GLN A 1 129 ? -0.254 -12.615 10.423 1.00 91.38 129 GLN A CA 1
ATOM 1014 C C . GLN A 1 129 ? 0.939 -11.847 11.006 1.00 91.38 129 GLN A C 1
ATOM 1016 O O . GLN A 1 129 ? 2.069 -12.232 10.747 1.00 91.38 129 GLN A O 1
ATOM 1021 N N . ALA A 1 130 ? 0.723 -10.807 11.816 1.00 90.69 130 ALA A N 1
ATOM 1022 C CA . ALA A 1 130 ? 1.812 -9.904 12.208 1.00 90.69 130 ALA A CA 1
ATOM 1023 C C . ALA A 1 130 ? 2.552 -10.265 13.514 1.00 90.69 130 ALA A C 1
ATOM 1025 O O . ALA A 1 130 ? 3.638 -9.736 13.744 1.00 90.69 130 ALA A O 1
ATOM 1026 N N . VAL A 1 131 ? 2.009 -11.140 14.374 1.00 79.25 131 VAL A N 1
ATOM 1027 C CA . VAL A 1 131 ? 2.516 -11.346 15.753 1.00 79.25 131 VAL A CA 1
ATOM 1028 C C . VAL A 1 131 ? 3.982 -11.788 15.845 1.00 79.25 131 VAL A C 1
ATOM 1030 O O . VAL A 1 131 ? 4.653 -11.440 16.812 1.00 79.25 131 VAL A O 1
ATOM 1033 N N . ASN A 1 132 ? 4.494 -12.511 14.847 1.00 80.69 132 ASN A N 1
ATOM 1034 C CA . ASN A 1 132 ? 5.857 -13.058 14.863 1.00 80.69 132 ASN A CA 1
ATOM 1035 C C . ASN A 1 132 ? 6.816 -12.340 13.905 1.00 80.69 132 ASN A C 1
ATOM 1037 O O . ASN A 1 132 ? 7.938 -12.802 13.688 1.00 80.69 132 ASN A O 1
ATOM 1041 N N . TYR A 1 133 ? 6.387 -11.237 13.294 1.00 87.62 133 TYR A N 1
ATOM 1042 C CA . TYR A 1 133 ? 7.232 -10.505 12.363 1.00 87.62 133 TYR A CA 1
ATOM 1043 C C . TYR A 1 133 ? 8.112 -9.510 13.108 1.00 87.62 133 TYR A C 1
ATOM 1045 O O . TYR A 1 133 ? 7.642 -8.717 13.920 1.00 87.62 133 TYR A O 1
ATOM 1053 N N . LYS A 1 134 ? 9.408 -9.560 12.799 1.00 87.31 134 LYS A N 1
ATOM 1054 C CA . LYS A 1 134 ? 10.363 -8.512 13.146 1.00 87.31 134 LYS A CA 1
ATOM 1055 C C . LYS A 1 134 ? 10.470 -7.575 11.955 1.00 87.31 134 LYS A C 1
ATOM 1057 O O . LYS A 1 134 ? 10.820 -8.027 10.865 1.00 87.31 134 LYS A O 1
ATOM 1062 N N . TRP A 1 135 ? 10.142 -6.314 12.188 1.00 93.69 135 TRP A N 1
ATOM 1063 C CA . TRP A 1 135 ? 10.126 -5.262 11.182 1.00 93.69 135 TRP A CA 1
ATOM 1064 C C . TRP A 1 135 ? 11.444 -4.499 11.233 1.00 93.69 135 TRP A C 1
ATOM 1066 O O . TRP A 1 135 ? 11.928 -4.182 12.319 1.00 93.69 135 TRP A O 1
ATOM 1076 N N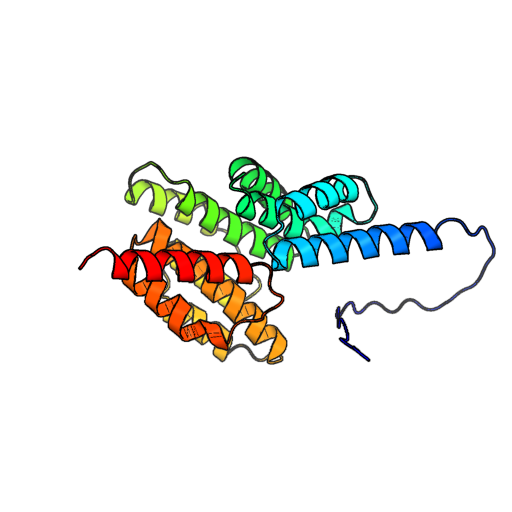 . GLN A 1 136 ? 12.038 -4.227 10.074 1.00 93.25 136 GLN A N 1
ATOM 1077 C CA . GLN A 1 136 ? 13.306 -3.502 10.015 1.00 93.25 136 GLN A CA 1
ATOM 1078 C C . GLN A 1 136 ? 13.138 -2.005 10.298 1.00 93.25 136 GLN A C 1
ATOM 1080 O O . GLN A 1 136 ? 13.993 -1.406 10.950 1.00 93.25 136 GLN A O 1
ATOM 1085 N N . LEU A 1 137 ? 12.063 -1.396 9.790 1.00 94.31 137 LEU A N 1
ATOM 1086 C CA . LEU A 1 137 ? 11.827 0.041 9.904 1.00 94.31 137 LEU A CA 1
ATOM 1087 C C . LEU A 1 137 ? 10.830 0.346 11.035 1.00 94.31 137 LEU A C 1
ATOM 1089 O O . LEU A 1 137 ? 9.775 -0.296 11.093 1.00 94.31 137 LEU A O 1
ATOM 1093 N N . PRO A 1 138 ? 11.109 1.341 11.904 1.00 94.44 138 PRO A N 1
ATOM 1094 C CA . PRO A 1 138 ? 10.230 1.681 13.024 1.00 94.44 138 PRO A CA 1
ATOM 1095 C C . PRO A 1 138 ? 8.794 2.003 12.601 1.00 94.44 138 PRO A C 1
ATOM 1097 O O . PRO A 1 138 ? 7.853 1.466 13.175 1.00 94.44 138 PRO A O 1
ATOM 1100 N N . TYR A 1 139 ? 8.597 2.794 11.543 1.00 97.06 139 TYR A N 1
ATOM 1101 C CA . TYR A 1 139 ? 7.243 3.142 11.104 1.00 97.06 139 TYR A CA 1
ATOM 1102 C C . TYR A 1 139 ? 6.458 1.942 10.566 1.00 97.06 139 TYR A C 1
ATOM 1104 O O . TYR A 1 139 ? 5.247 1.860 10.757 1.00 97.06 139 TYR A O 1
ATOM 1112 N N . GLN A 1 140 ? 7.131 0.965 9.954 1.00 97.38 140 GLN A N 1
ATOM 1113 C CA . GLN A 1 140 ? 6.486 -0.269 9.498 1.00 97.38 140 GLN A CA 1
ATOM 1114 C C . GLN A 1 140 ? 6.076 -1.146 10.685 1.00 97.38 140 GLN A C 1
ATOM 1116 O O . GLN A 1 140 ? 4.999 -1.745 10.667 1.00 97.38 140 GLN A O 1
ATOM 1121 N N . GLN A 1 141 ? 6.892 -1.170 11.747 1.00 96.56 141 GLN A N 1
ATOM 1122 C CA . GLN A 1 141 ? 6.516 -1.791 13.016 1.00 96.56 141 GLN A CA 1
ATOM 1123 C C . GLN A 1 141 ? 5.246 -1.148 13.582 1.00 96.56 141 GLN A C 1
ATOM 1125 O O . GLN A 1 141 ? 4.341 -1.881 13.984 1.00 96.56 141 GLN A O 1
ATOM 1130 N N . GLU A 1 142 ? 5.162 0.183 13.592 1.00 97.81 142 GLU A N 1
ATOM 1131 C CA . GLU A 1 142 ? 3.992 0.919 14.084 1.00 97.81 142 GLU A CA 1
ATOM 1132 C C . GLU A 1 142 ? 2.743 0.660 13.231 1.00 97.81 142 GLU A C 1
ATOM 1134 O O . GLU A 1 142 ? 1.675 0.388 13.780 1.00 97.81 142 GLU A O 1
ATOM 1139 N N . ILE A 1 143 ? 2.865 0.624 11.896 1.00 98.31 143 ILE A N 1
ATOM 1140 C CA . ILE A 1 143 ? 1.748 0.254 11.008 1.00 98.31 143 ILE A CA 1
ATOM 1141 C C . ILE A 1 143 ? 1.259 -1.159 11.350 1.00 98.31 143 ILE A C 1
ATOM 1143 O O . ILE A 1 143 ? 0.057 -1.394 11.486 1.00 98.31 143 ILE A O 1
ATOM 1147 N N . ALA A 1 144 ? 2.168 -2.113 11.544 1.00 97.38 144 ALA A N 1
ATOM 1148 C CA . ALA A 1 144 ? 1.786 -3.465 11.927 1.00 97.38 144 ALA A CA 1
ATOM 1149 C C . ALA A 1 144 ? 1.083 -3.505 13.296 1.00 97.38 144 ALA A C 1
ATOM 1151 O O . ALA A 1 144 ? 0.067 -4.192 13.434 1.00 97.38 144 ALA A O 1
ATOM 1152 N N . GLN A 1 145 ? 1.570 -2.748 14.292 1.00 96.50 145 GLN A N 1
ATOM 1153 C CA . GLN A 1 145 ? 0.915 -2.623 15.602 1.00 96.50 145 GLN A CA 1
ATOM 1154 C C . GLN A 1 145 ? -0.491 -2.022 15.473 1.00 96.50 145 GLN A C 1
ATOM 1156 O O . GLN A 1 145 ? -1.426 -2.505 16.120 1.00 96.50 145 GLN A O 1
ATOM 1161 N N . LEU A 1 146 ? -0.670 -1.019 14.609 1.00 97.31 146 LEU A N 1
ATOM 1162 C CA . LEU A 1 146 ? -1.968 -0.414 14.316 1.00 97.31 146 LEU A CA 1
ATOM 1163 C C . LEU A 1 146 ? -2.964 -1.460 13.788 1.00 97.31 146 LEU A C 1
ATOM 1165 O O . LEU A 1 146 ? -4.050 -1.611 14.350 1.00 97.31 146 LEU A O 1
ATOM 1169 N N . TYR A 1 147 ? -2.577 -2.252 12.782 1.00 97.06 147 TYR A N 1
ATOM 1170 C CA . TYR A 1 147 ? -3.445 -3.281 12.185 1.00 97.06 147 TYR A CA 1
ATOM 1171 C C . TYR A 1 147 ? -3.849 -4.389 13.165 1.00 97.06 147 TYR A C 1
ATOM 1173 O O . TYR A 1 147 ? -4.929 -4.968 13.030 1.00 97.06 147 TYR A O 1
ATOM 1181 N N . ILE A 1 148 ? -3.026 -4.678 14.175 1.00 94.12 148 ILE A N 1
ATOM 1182 C CA . ILE A 1 148 ? -3.355 -5.669 15.211 1.00 94.12 148 ILE A CA 1
ATOM 1183 C C . ILE A 1 148 ? -4.034 -5.068 16.450 1.00 94.12 148 ILE A C 1
ATOM 1185 O O . ILE A 1 148 ? -4.291 -5.791 17.420 1.00 94.12 148 ILE A O 1
ATOM 1189 N N . GLY A 1 149 ? -4.347 -3.770 16.418 1.00 92.88 149 GLY A N 1
ATOM 1190 C CA . GLY A 1 149 ? -5.047 -3.051 17.482 1.00 92.88 149 GLY A CA 1
ATOM 1191 C C . GLY A 1 149 ? -4.195 -2.768 18.720 1.00 92.88 149 GLY A C 1
ATOM 1192 O O . GLY A 1 149 ? -4.743 -2.685 19.816 1.00 92.88 149 GLY A O 1
ATOM 1193 N N . LYS A 1 150 ? -2.870 -2.681 18.562 1.00 93.69 150 LYS A N 1
ATOM 1194 C CA . LYS A 1 150 ? -1.903 -2.360 19.627 1.00 93.69 150 LYS A CA 1
ATOM 1195 C C . LYS A 1 150 ? -1.189 -1.014 19.435 1.00 93.69 150 LYS A C 1
ATOM 1197 O O . LYS A 1 150 ? -0.482 -0.596 20.342 1.00 93.69 150 LYS A O 1
ATOM 1202 N N . GLY A 1 151 ? -1.357 -0.368 18.282 1.00 93.50 151 GLY A N 1
ATOM 1203 C CA . GLY A 1 151 ? -0.772 0.936 17.954 1.00 93.50 151 GLY A CA 1
ATOM 1204 C C . GLY A 1 151 ? -1.829 2.014 17.710 1.00 93.50 151 GLY A C 1
ATOM 1205 O O . GLY A 1 151 ? -3.034 1.743 17.759 1.00 93.50 151 GLY A O 1
ATOM 1206 N N . SER A 1 152 ? -1.371 3.229 17.417 1.00 96.94 152 SER A N 1
ATOM 1207 C CA . SER A 1 152 ? -2.212 4.372 17.057 1.00 96.94 152 SER A CA 1
ATOM 1208 C C . SER A 1 152 ? -1.748 4.999 15.742 1.00 96.94 152 SER A C 1
ATOM 1210 O O . SER A 1 152 ? -0.664 4.720 15.244 1.00 96.94 152 SER A O 1
ATOM 1212 N N . GLU A 1 153 ? -2.596 5.832 15.143 1.00 97.25 153 GLU A N 1
ATOM 1213 C CA . GLU A 1 153 ? -2.222 6.604 13.950 1.00 97.25 153 GLU A CA 1
ATOM 1214 C C . GLU A 1 153 ? -1.072 7.565 14.278 1.00 97.25 153 GLU A C 1
ATOM 1216 O O . GLU A 1 153 ? -0.097 7.645 13.535 1.00 97.25 153 GLU A O 1
ATOM 1221 N N . ASP A 1 154 ? -1.152 8.221 15.438 1.00 97.56 154 ASP A N 1
ATOM 1222 C CA . ASP A 1 154 ? -0.139 9.162 15.911 1.00 97.56 154 ASP A CA 1
ATOM 1223 C C . ASP A 1 154 ? 1.226 8.488 16.094 1.00 97.56 154 ASP A C 1
ATOM 1225 O O . ASP A 1 154 ? 2.236 9.069 15.705 1.00 97.56 154 ASP A O 1
ATOM 1229 N N . SER A 1 155 ? 1.279 7.251 16.612 1.00 97.88 155 SER A N 1
ATOM 1230 C CA . SER A 1 155 ? 2.554 6.541 16.789 1.00 97.88 155 SER A CA 1
ATOM 1231 C C . SER A 1 155 ? 3.232 6.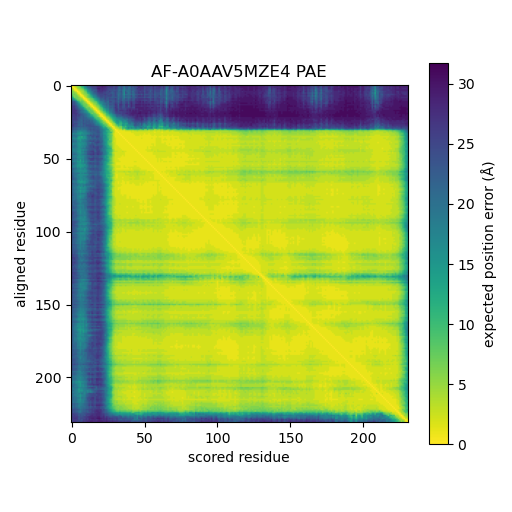241 15.451 1.00 97.88 155 SER A C 1
ATOM 1233 O O . SER A 1 155 ? 4.450 6.389 15.333 1.00 97.88 155 SER A O 1
ATOM 1235 N N . VAL A 1 156 ? 2.451 5.919 14.411 1.00 98.38 156 VAL A N 1
ATOM 1236 C CA . VAL A 1 156 ? 2.964 5.734 13.047 1.00 98.38 156 VAL A CA 1
ATOM 1237 C C . VAL A 1 156 ? 3.618 7.015 12.540 1.00 98.38 156 VAL A C 1
ATOM 1239 O O . VAL A 1 156 ? 4.789 6.988 12.164 1.00 98.38 156 VAL A O 1
ATOM 1242 N N . PHE A 1 157 ? 2.907 8.142 12.543 1.00 98.19 157 PHE A N 1
ATOM 1243 C CA . PHE A 1 157 ? 3.447 9.382 11.977 1.00 98.19 157 PHE A CA 1
ATOM 1244 C C . PHE A 1 157 ? 4.586 9.963 12.822 1.00 98.19 157 PHE A C 1
ATOM 1246 O O . PHE A 1 157 ? 5.606 10.368 12.265 1.00 98.19 157 PHE A O 1
ATOM 1253 N N . GLN A 1 158 ? 4.493 9.887 14.151 1.00 98.00 158 GLN A N 1
ATOM 1254 C CA . GLN A 1 158 ? 5.565 10.315 15.049 1.00 98.00 158 GLN A CA 1
ATOM 1255 C C . GLN A 1 158 ? 6.851 9.499 14.841 1.00 98.00 158 GLN A C 1
ATOM 1257 O O . GLN A 1 158 ? 7.954 10.042 14.911 1.00 98.00 158 GLN A O 1
ATOM 1262 N N . SER A 1 159 ? 6.741 8.199 14.547 1.00 97.88 159 SER A N 1
ATOM 1263 C CA . SER A 1 159 ? 7.918 7.373 14.254 1.00 97.88 159 SER A CA 1
ATOM 1264 C C . SER A 1 159 ? 8.647 7.797 12.972 1.00 97.88 159 SER A C 1
ATOM 1266 O O . SER A 1 159 ? 9.863 7.639 12.899 1.00 97.88 159 SER A O 1
ATOM 1268 N N . ILE A 1 160 ? 7.935 8.372 11.993 1.00 97.69 160 ILE A N 1
ATOM 1269 C CA . ILE A 1 160 ? 8.514 8.917 10.754 1.00 97.69 160 ILE A CA 1
ATOM 1270 C C . ILE A 1 160 ? 9.167 10.270 11.028 1.00 97.69 160 ILE A C 1
ATOM 1272 O O . ILE A 1 160 ? 10.287 10.509 10.583 1.00 97.69 160 ILE A O 1
ATOM 1276 N N . GLU A 1 161 ? 8.498 11.142 11.785 1.00 96.38 161 GLU A N 1
ATOM 1277 C CA . GLU A 1 161 ? 9.039 12.453 12.165 1.00 96.38 161 GLU A CA 1
ATOM 1278 C C . GLU A 1 161 ? 10.356 12.320 12.940 1.00 96.38 161 GLU A C 1
ATOM 1280 O O . GLU A 1 161 ? 11.326 13.025 12.651 1.00 96.38 161 GLU A O 1
ATOM 1285 N N . ASN A 1 162 ? 10.417 11.355 13.861 1.00 96.31 162 ASN A N 1
ATOM 1286 C CA . ASN A 1 162 ? 11.602 11.059 14.664 1.00 96.31 162 ASN A CA 1
ATOM 1287 C C . ASN A 1 162 ? 12.676 10.257 13.909 1.00 96.31 162 ASN A C 1
ATOM 1289 O O . ASN A 1 162 ? 13.769 10.040 14.441 1.00 96.31 162 ASN A O 1
ATOM 1293 N N . TRP A 1 163 ? 12.392 9.777 12.695 1.00 95.12 163 TRP A N 1
ATOM 1294 C CA . TRP A 1 163 ? 13.345 8.978 11.938 1.00 95.12 163 TRP A CA 1
ATOM 1295 C C . TRP A 1 163 ? 14.427 9.871 11.324 1.00 95.12 163 TRP A C 1
ATOM 1297 O O . TRP A 1 163 ? 14.165 10.677 10.434 1.00 95.12 163 TRP A O 1
ATOM 1307 N N . ASN A 1 164 ? 15.666 9.733 11.799 1.00 95.06 164 ASN A N 1
ATOM 1308 C CA . ASN A 1 164 ? 16.788 10.555 11.345 1.00 95.06 164 ASN A CA 1
ATOM 1309 C C . ASN A 1 164 ? 17.335 10.094 9.980 1.00 95.06 164 ASN A C 1
ATOM 1311 O O . ASN A 1 164 ? 18.350 9.401 9.907 1.00 95.06 164 ASN A O 1
ATOM 1315 N N . VAL A 1 165 ? 16.633 10.461 8.909 1.00 94.06 165 VAL A N 1
ATOM 1316 C CA . VAL A 1 165 ? 16.994 10.204 7.507 1.00 94.06 165 VAL A CA 1
ATOM 1317 C C . VAL A 1 165 ? 16.711 11.432 6.643 1.00 94.06 165 VAL A C 1
ATOM 1319 O O . VAL A 1 165 ? 16.089 12.394 7.094 1.00 94.06 165 VAL A O 1
ATOM 1322 N N . GLU A 1 166 ? 17.166 11.391 5.391 1.00 95.00 166 GLU A N 1
ATOM 1323 C CA . GLU A 1 166 ? 16.911 12.438 4.403 1.00 95.00 166 GLU A CA 1
ATOM 1324 C C . GLU A 1 166 ? 15.411 12.708 4.215 1.00 95.00 166 GLU A C 1
ATOM 1326 O O . GLU A 1 166 ? 14.583 11.794 4.223 1.00 95.00 166 GLU A O 1
ATOM 1331 N N . GLU A 1 167 ? 15.056 13.969 3.965 1.00 92.56 167 GLU A N 1
ATOM 1332 C CA . GLU A 1 167 ? 13.659 14.389 3.799 1.00 92.56 167 GLU A CA 1
ATOM 1333 C C . GLU A 1 167 ? 12.948 13.675 2.641 1.00 92.56 167 GLU A C 1
ATOM 1335 O O . GLU A 1 167 ? 11.758 13.383 2.735 1.00 92.56 167 GLU A O 1
ATOM 1340 N N . ALA A 1 168 ? 13.670 13.317 1.573 1.00 92.25 168 ALA A N 1
ATOM 1341 C CA . ALA A 1 168 ? 13.115 12.508 0.488 1.00 92.25 168 ALA A CA 1
ATOM 1342 C C . ALA A 1 168 ? 12.647 11.128 0.987 1.00 92.25 168 ALA A C 1
ATOM 1344 O O . ALA A 1 168 ? 11.535 10.703 0.681 1.00 92.25 168 ALA A O 1
ATOM 1345 N N . VAL A 1 169 ? 13.451 10.475 1.832 1.00 93.69 169 VAL A N 1
ATOM 1346 C CA . VAL A 1 169 ? 13.129 9.172 2.431 1.00 93.69 169 VAL A CA 1
ATOM 1347 C C . VAL A 1 169 ? 11.959 9.294 3.409 1.00 93.69 169 VAL A C 1
ATOM 1349 O O . VAL A 1 169 ? 11.067 8.445 3.412 1.00 93.69 169 VAL A O 1
ATOM 1352 N N . LYS A 1 170 ? 11.902 10.371 4.205 1.00 95.12 170 LYS A N 1
ATOM 1353 C CA . LYS A 1 170 ? 10.737 10.639 5.066 1.00 95.12 170 LYS A CA 1
ATOM 1354 C C . LYS A 1 170 ? 9.464 10.851 4.257 1.00 95.12 170 LYS A C 1
ATOM 1356 O O . LYS A 1 170 ? 8.407 10.371 4.654 1.00 95.12 170 LYS A O 1
ATOM 1361 N N . LYS A 1 171 ? 9.550 11.552 3.125 1.00 95.56 171 LYS A N 1
ATOM 1362 C CA . LYS A 1 171 ? 8.406 11.810 2.242 1.00 95.56 171 LYS A CA 1
ATOM 1363 C C . LYS A 1 171 ? 7.847 10.518 1.641 1.00 95.56 171 LYS A C 1
ATOM 1365 O O . LYS A 1 171 ? 6.626 10.362 1.549 1.00 95.56 171 LYS A O 1
ATOM 1370 N N . ASP A 1 172 ? 8.721 9.578 1.291 1.00 94.19 172 ASP A N 1
ATOM 1371 C CA . ASP A 1 172 ? 8.332 8.229 0.866 1.00 94.19 172 ASP A CA 1
ATOM 1372 C C . ASP A 1 172 ? 7.626 7.475 1.989 1.00 94.19 172 ASP A C 1
ATOM 1374 O O . ASP A 1 172 ? 6.498 7.015 1.804 1.00 94.19 172 ASP A O 1
ATOM 1378 N N . ALA A 1 173 ? 8.234 7.433 3.177 1.00 96.81 173 ALA A N 1
ATOM 1379 C CA . ALA A 1 173 ? 7.649 6.780 4.346 1.00 96.81 173 ALA A CA 1
ATOM 1380 C C . ALA A 1 173 ? 6.294 7.390 4.737 1.00 96.81 173 ALA A C 1
ATOM 1382 O O . ALA A 1 173 ? 5.360 6.658 5.055 1.00 96.81 173 ALA A O 1
ATOM 1383 N N . LEU A 1 174 ? 6.148 8.717 4.657 1.00 98.00 174 LEU A N 1
ATOM 1384 C CA . LEU A 1 174 ? 4.882 9.411 4.891 1.00 98.00 174 LEU A CA 1
ATOM 1385 C C . LEU A 1 174 ? 3.812 8.978 3.885 1.00 98.00 174 LEU A C 1
ATOM 1387 O O . LEU A 1 174 ? 2.647 8.834 4.256 1.00 98.00 174 LEU A O 1
ATOM 1391 N N . THR A 1 175 ? 4.188 8.764 2.625 1.00 97.94 175 THR A N 1
ATOM 1392 C CA . THR A 1 175 ? 3.253 8.335 1.576 1.00 97.94 175 THR A CA 1
ATOM 1393 C C . THR A 1 175 ? 2.802 6.895 1.789 1.00 97.94 175 THR A C 1
ATOM 1395 O O . THR A 1 175 ? 1.598 6.633 1.812 1.00 97.94 175 THR A O 1
ATOM 1398 N N . GLU A 1 176 ? 3.748 5.995 2.062 1.00 97.88 176 GLU A N 1
ATOM 1399 C CA . GLU A 1 176 ? 3.483 4.602 2.432 1.00 97.88 176 GLU A CA 1
ATOM 1400 C C . GLU A 1 176 ? 2.580 4.520 3.678 1.00 97.88 176 GLU A C 1
ATOM 1402 O O . GLU A 1 176 ? 1.546 3.848 3.676 1.00 97.88 176 GLU A O 1
ATOM 1407 N N . ALA A 1 177 ? 2.917 5.264 4.735 1.00 98.38 177 ALA A N 1
ATOM 1408 C CA . ALA A 1 177 ? 2.143 5.291 5.969 1.00 98.38 177 ALA A CA 1
ATOM 1409 C C . ALA A 1 177 ? 0.750 5.887 5.774 1.00 98.38 177 ALA A C 1
ATOM 1411 O O . ALA A 1 177 ? -0.222 5.314 6.258 1.00 98.38 177 ALA A O 1
ATOM 1412 N N . THR A 1 178 ? 0.620 6.985 5.024 1.00 98.50 178 THR A N 1
ATOM 1413 C CA . THR A 1 178 ? -0.690 7.573 4.709 1.00 98.50 178 THR A CA 1
ATOM 1414 C C . THR A 1 178 ? -1.586 6.540 4.029 1.00 98.50 178 THR A C 1
ATOM 1416 O O . THR A 1 178 ? -2.738 6.375 4.430 1.00 98.50 178 THR A O 1
ATOM 1419 N N . PHE A 1 179 ? -1.053 5.792 3.060 1.00 98.50 179 PHE A N 1
ATOM 1420 C CA . PHE A 1 179 ? -1.788 4.727 2.385 1.00 98.50 179 PHE A CA 1
ATOM 1421 C C . PHE A 1 179 ? -2.226 3.610 3.340 1.00 98.50 179 PHE A C 1
ATOM 1423 O O . PHE A 1 179 ? -3.416 3.284 3.403 1.00 98.50 179 PHE A O 1
ATOM 1430 N N . PHE A 1 180 ? -1.303 3.038 4.118 1.00 98.62 180 PHE A N 1
ATOM 1431 C CA . PHE A 1 180 ? -1.636 1.912 4.992 1.00 98.62 180 PHE A CA 1
ATOM 1432 C C . PHE A 1 180 ? -2.526 2.306 6.169 1.00 98.62 180 PHE A C 1
ATOM 1434 O O . PHE A 1 180 ? -3.440 1.548 6.508 1.00 98.62 180 PHE A O 1
ATOM 1441 N N . VAL A 1 181 ? -2.311 3.477 6.769 1.00 98.62 181 VAL A N 1
ATOM 1442 C CA . VAL A 1 181 ? -3.164 4.005 7.840 1.00 98.62 181 VAL A CA 1
ATOM 1443 C C . VAL A 1 181 ? -4.564 4.308 7.303 1.00 98.62 181 VAL A C 1
ATOM 1445 O O . VAL A 1 181 ? -5.552 3.913 7.923 1.00 98.62 181 VAL A O 1
ATOM 1448 N N . GLY A 1 182 ? -4.673 4.909 6.114 1.00 97.88 182 GLY A N 1
ATOM 1449 C CA . GLY A 1 182 ? -5.959 5.105 5.444 1.00 97.88 182 GLY A CA 1
ATOM 1450 C C . GLY A 1 182 ? -6.677 3.783 5.170 1.00 97.88 182 GLY A C 1
ATOM 1451 O O . GLY A 1 182 ? -7.856 3.641 5.481 1.00 97.88 182 GLY A O 1
ATOM 1452 N N . GLY A 1 183 ? -5.951 2.768 4.694 1.00 97.50 183 GLY A N 1
ATOM 1453 C CA . GLY A 1 183 ? -6.489 1.418 4.516 1.00 97.50 183 GLY A CA 1
ATOM 1454 C C . GLY A 1 183 ? -6.990 0.781 5.815 1.00 97.50 183 GLY A C 1
ATOM 1455 O O . GLY A 1 183 ? -8.046 0.149 5.823 1.00 97.50 183 GLY A O 1
ATOM 1456 N N . TYR A 1 184 ? -6.289 0.990 6.932 1.00 98.19 184 TYR A N 1
ATOM 1457 C CA . TYR A 1 184 ? -6.738 0.536 8.249 1.00 98.19 184 TYR A CA 1
ATOM 1458 C C . TYR A 1 184 ? -8.039 1.229 8.663 1.00 98.19 184 TYR A C 1
ATOM 1460 O O . TYR A 1 184 ? -9.002 0.564 9.056 1.00 98.19 184 TYR A O 1
ATOM 1468 N N . LEU A 1 185 ? -8.093 2.556 8.543 1.00 97.50 185 LEU A N 1
ATOM 1469 C CA . LEU A 1 185 ? -9.286 3.329 8.870 1.00 97.5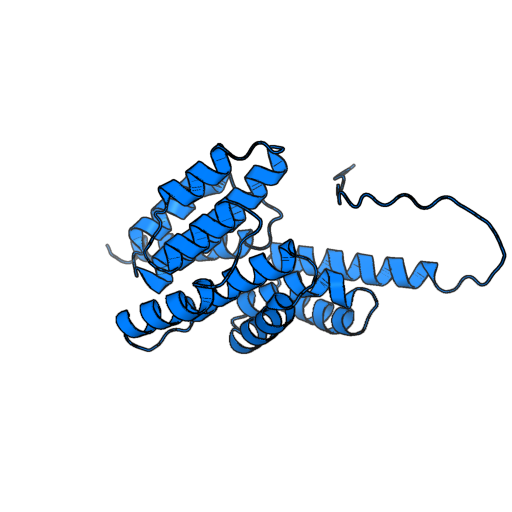0 185 LEU A CA 1
ATOM 1470 C C . LEU A 1 185 ? -10.480 2.880 8.022 1.00 97.50 185 LEU A C 1
ATOM 1472 O O . LEU A 1 185 ? -11.548 2.594 8.561 1.00 97.50 185 LEU A O 1
ATOM 1476 N N . GLN A 1 186 ? -10.282 2.712 6.719 1.00 95.44 186 GLN A N 1
ATOM 1477 C CA . GLN A 1 186 ? -11.342 2.359 5.782 1.00 95.44 186 GLN A CA 1
ATOM 1478 C C . GLN A 1 186 ? -11.810 0.906 5.925 1.00 95.44 186 GLN A C 1
ATOM 1480 O O . GLN A 1 186 ? -13.010 0.640 5.870 1.00 95.44 186 GLN A O 1
ATOM 1485 N N . HIS A 1 187 ? -10.892 -0.047 6.103 1.00 96.06 187 HIS A N 1
ATOM 1486 C CA . HIS A 1 187 ? -11.207 -1.477 5.993 1.00 96.06 187 HIS A CA 1
ATOM 1487 C C . HIS A 1 187 ? -11.282 -2.204 7.340 1.00 96.06 187 HIS A C 1
ATOM 1489 O O . HIS A 1 187 ? -12.039 -3.163 7.470 1.00 96.06 187 HIS A O 1
ATOM 1495 N N . VAL A 1 188 ? -10.555 -1.745 8.362 1.00 96.31 188 VAL A N 1
ATOM 1496 C CA . VAL A 1 188 ? -10.584 -2.351 9.706 1.00 96.31 188 VAL A CA 1
ATOM 1497 C C . VAL A 1 188 ? -11.517 -1.581 10.637 1.00 96.31 188 VAL A C 1
ATOM 1499 O O . VAL A 1 188 ? -12.316 -2.180 11.363 1.00 96.31 188 VAL A O 1
ATOM 1502 N N . LYS A 1 189 ? -11.421 -0.246 10.640 1.00 95.75 189 LYS A N 1
ATOM 1503 C CA . LYS A 1 189 ? -12.256 0.609 11.497 1.00 95.75 189 LYS A CA 1
ATOM 1504 C C . LYS A 1 189 ? -13.592 0.974 10.868 1.00 95.75 189 LYS A C 1
ATOM 1506 O O . LYS A 1 189 ? -14.520 1.213 11.636 1.00 95.75 189 LYS A O 1
ATOM 1511 N N . GLN A 1 190 ? -13.676 0.955 9.535 1.00 94.06 190 GLN A N 1
ATOM 1512 C CA . GLN A 1 190 ? -14.812 1.452 8.752 1.00 94.06 190 GLN A CA 1
ATOM 1513 C C . GLN A 1 190 ? -15.126 2.926 9.060 1.00 94.06 190 GLN A C 1
ATOM 1515 O O . GLN A 1 190 ? -16.280 3.333 9.127 1.00 94.06 190 GLN A O 1
ATOM 1520 N N . ASP A 1 191 ? -14.076 3.722 9.271 1.00 95.31 191 ASP A N 1
ATOM 1521 C CA . ASP A 1 191 ? -14.156 5.137 9.626 1.00 95.31 191 ASP A CA 1
ATOM 1522 C C . ASP A 1 191 ? -13.839 6.013 8.407 1.00 95.31 191 ASP A C 1
ATOM 1524 O O . ASP A 1 191 ? -12.702 6.428 8.153 1.00 95.31 191 ASP A O 1
ATOM 1528 N N . THR A 1 192 ? -14.871 6.237 7.599 1.00 92.69 192 THR A N 1
ATOM 1529 C CA . THR A 1 192 ? -14.788 6.979 6.337 1.00 92.69 192 THR A CA 1
ATOM 1530 C C . THR A 1 192 ? -14.399 8.443 6.548 1.00 92.69 192 THR A C 1
ATOM 1532 O O . THR A 1 192 ? -13.608 8.984 5.772 1.00 92.69 192 THR A O 1
ATOM 1535 N N . ASP A 1 193 ? -14.901 9.082 7.607 1.00 93.38 193 ASP A N 1
ATOM 1536 C CA . ASP A 1 193 ? -14.634 10.495 7.880 1.00 93.38 193 ASP A CA 1
ATOM 1537 C C . ASP A 1 193 ? -13.185 10.726 8.306 1.00 93.38 193 ASP A C 1
ATOM 1539 O O . ASP A 1 193 ? -12.536 11.639 7.784 1.00 93.38 193 ASP A O 1
ATOM 1543 N N . ARG A 1 194 ? -12.636 9.873 9.182 1.00 95.19 194 ARG A N 1
ATOM 1544 C CA . ARG A 1 194 ? -11.217 9.962 9.556 1.00 95.19 194 ARG A CA 1
ATOM 1545 C C . ARG A 1 194 ? -10.301 9.592 8.395 1.00 95.19 194 ARG A C 1
ATOM 1547 O O . ARG A 1 194 ? -9.285 10.256 8.214 1.00 95.19 194 ARG A O 1
ATOM 1554 N N . THR A 1 195 ? -10.681 8.620 7.558 1.00 95.88 195 THR A N 1
ATOM 1555 C CA . THR A 1 195 ? -9.933 8.300 6.324 1.00 95.88 195 THR A CA 1
ATOM 1556 C C . THR A 1 195 ? -9.841 9.525 5.408 1.00 95.88 195 THR A C 1
ATOM 1558 O O . THR A 1 195 ? -8.755 9.895 4.959 1.00 95.88 195 THR A O 1
ATOM 1561 N N . ARG A 1 196 ? -10.970 10.210 5.174 1.00 94.56 196 ARG A N 1
ATOM 1562 C CA . ARG A 1 196 ? -11.020 11.437 4.366 1.00 94.56 196 ARG A CA 1
ATOM 1563 C C . ARG A 1 196 ? -10.154 12.543 4.971 1.00 94.56 196 ARG A C 1
ATOM 1565 O O . ARG A 1 196 ? -9.379 13.171 4.252 1.00 94.56 196 ARG A O 1
ATOM 1572 N N . ALA A 1 197 ? -10.277 12.778 6.278 1.00 95.56 19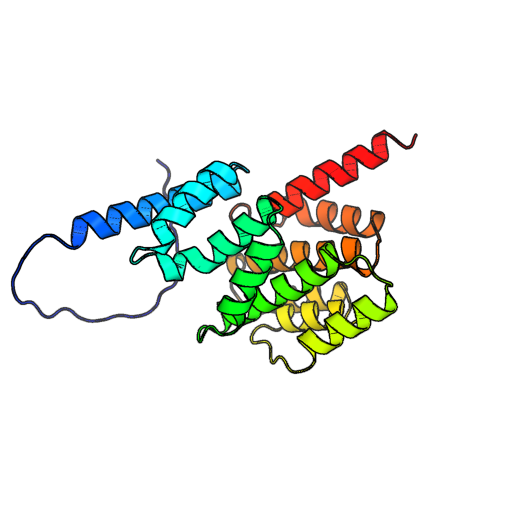7 ALA A N 1
ATOM 1573 C CA . ALA A 1 197 ? -9.489 13.789 6.979 1.00 95.56 197 ALA A CA 1
ATOM 1574 C C . ALA A 1 197 ? -7.980 13.522 6.847 1.00 95.56 197 ALA A C 1
ATOM 1576 O O . ALA A 1 197 ? -7.229 14.441 6.523 1.00 95.56 197 ALA A O 1
ATOM 1577 N N . LEU A 1 198 ? -7.556 12.264 7.012 1.00 97.00 198 LEU A N 1
ATOM 1578 C CA . LEU A 1 198 ? -6.163 11.848 6.868 1.00 97.00 198 LEU A CA 1
ATOM 1579 C C . LEU A 1 198 ? -5.610 12.140 5.466 1.00 97.00 198 LEU A C 1
ATOM 1581 O O . LEU A 1 198 ? -4.535 12.731 5.342 1.00 97.00 198 LEU A O 1
ATOM 1585 N N . PHE A 1 199 ? -6.328 11.736 4.414 1.00 95.56 199 PHE A N 1
ATOM 1586 C CA . PHE A 1 199 ? -5.878 11.945 3.035 1.00 95.56 199 PHE A CA 1
ATOM 1587 C C . PHE A 1 199 ? -5.818 13.429 2.673 1.00 95.56 199 PHE A C 1
ATOM 1589 O O . PHE A 1 199 ? -4.807 13.882 2.136 1.00 95.56 199 PHE A O 1
ATOM 1596 N N . ASN A 1 200 ? -6.841 14.208 3.037 1.00 93.88 200 ASN A N 1
ATOM 1597 C CA . ASN A 1 200 ? -6.862 15.648 2.775 1.00 93.88 200 ASN A CA 1
ATOM 1598 C C . ASN A 1 200 ? -5.725 16.380 3.512 1.00 93.88 200 ASN A C 1
ATOM 1600 O O . ASN A 1 200 ? -5.057 17.224 2.919 1.00 93.88 200 ASN A O 1
ATOM 1604 N N . ALA A 1 201 ? -5.452 16.034 4.776 1.00 94.69 201 ALA A N 1
ATOM 1605 C CA . ALA A 1 201 ? -4.408 16.681 5.577 1.00 94.69 201 ALA A CA 1
ATOM 1606 C C . ALA A 1 201 ? -2.978 16.422 5.065 1.00 94.69 201 ALA A C 1
ATOM 1608 O O . ALA A 1 201 ? -2.066 17.212 5.334 1.00 94.69 201 ALA A O 1
ATOM 1609 N N . ASN A 1 202 ? -2.771 15.320 4.338 1.00 94.56 202 ASN A N 1
ATOM 1610 C CA . ASN A 1 202 ? -1.456 14.925 3.840 1.00 94.56 202 ASN A CA 1
ATOM 1611 C C . ASN A 1 202 ? -1.261 15.165 2.339 1.00 94.56 202 ASN A C 1
ATOM 1613 O O . ASN A 1 202 ? -0.125 15.104 1.880 1.00 94.56 202 ASN A O 1
ATOM 1617 N N . GLN A 1 203 ? -2.308 15.496 1.577 1.00 90.31 203 GLN A N 1
ATOM 1618 C CA . GLN A 1 203 ? -2.293 15.508 0.107 1.00 90.31 203 GLN A CA 1
ATOM 1619 C C . GLN A 1 203 ? -1.123 16.287 -0.525 1.00 90.31 203 GLN A C 1
ATOM 1621 O O . GLN A 1 203 ? -0.537 15.819 -1.503 1.00 90.31 203 GLN A O 1
ATOM 1626 N N . SER A 1 204 ? -0.758 17.452 0.015 1.00 90.94 204 SER A N 1
ATOM 1627 C CA . SER A 1 204 ? 0.343 18.288 -0.497 1.00 90.94 204 SER A CA 1
ATOM 1628 C C . SER A 1 204 ? 1.736 17.847 -0.031 1.00 90.94 204 SER A C 1
ATOM 1630 O O . SER A 1 204 ? 2.741 18.305 -0.573 1.00 90.94 204 SER A O 1
ATOM 1632 N N . LYS A 1 205 ? 1.807 16.960 0.966 1.00 93.56 205 LYS A N 1
ATOM 1633 C CA . LYS A 1 205 ? 3.048 16.505 1.608 1.00 93.56 205 LYS A CA 1
ATOM 1634 C C . LYS A 1 205 ? 3.585 15.209 1.005 1.00 93.56 205 LYS A C 1
ATOM 1636 O O . LYS A 1 205 ? 4.765 14.923 1.164 1.00 93.56 205 LYS A O 1
ATOM 1641 N N . LEU A 1 206 ? 2.747 14.430 0.319 1.00 93.50 206 LEU A N 1
ATOM 1642 C CA . LEU A 1 206 ? 3.128 13.105 -0.184 1.00 93.50 206 LEU A CA 1
ATOM 1643 C C . LEU A 1 206 ? 4.089 13.181 -1.372 1.00 93.50 206 LEU A C 1
ATOM 1645 O O . LEU A 1 206 ? 4.083 14.151 -2.139 1.00 93.50 206 LEU A O 1
ATOM 1649 N N . ASN A 1 207 ? 4.892 12.135 -1.558 1.00 93.81 207 ASN A N 1
ATOM 1650 C CA . ASN A 1 207 ? 5.709 11.972 -2.749 1.00 93.81 207 ASN A CA 1
ATOM 1651 C C . ASN A 1 207 ? 4.809 11.706 -3.968 1.00 93.81 207 ASN A C 1
ATOM 1653 O O . ASN A 1 207 ? 3.958 10.821 -3.953 1.00 93.81 207 ASN A O 1
ATOM 1657 N N . SER A 1 208 ? 5.001 12.486 -5.031 1.00 89.31 208 SER A N 1
ATOM 1658 C CA . SER A 1 208 ? 4.262 12.364 -6.286 1.00 89.31 208 SER A CA 1
ATOM 1659 C C . SER A 1 208 ? 4.666 11.151 -7.125 1.00 89.31 208 SER A C 1
ATOM 1661 O O . SER A 1 208 ? 3.913 10.782 -8.016 1.00 89.31 208 SER A O 1
ATOM 1663 N N . VAL A 1 209 ? 5.833 10.546 -6.870 1.00 90.19 209 VAL A N 1
ATOM 1664 C CA . VAL A 1 209 ? 6.333 9.381 -7.628 1.00 90.19 209 VAL A CA 1
ATOM 1665 C C . VAL A 1 209 ? 6.278 8.064 -6.843 1.00 90.19 209 VAL A C 1
ATOM 1667 O O . VAL A 1 209 ? 6.888 7.080 -7.250 1.00 90.19 209 VAL A O 1
ATOM 1670 N N . SER A 1 210 ? 5.555 8.024 -5.719 1.00 91.88 210 SER A N 1
ATOM 1671 C CA . SER A 1 210 ? 5.301 6.778 -4.981 1.00 91.88 210 SER A CA 1
ATOM 1672 C C . SER A 1 210 ? 4.134 6.004 -5.607 1.00 91.88 210 SER A C 1
ATOM 1674 O O . SER A 1 210 ? 3.156 6.592 -6.068 1.00 91.88 210 SER A O 1
ATOM 1676 N N . LEU A 1 211 ? 4.215 4.672 -5.599 1.00 92.19 211 LEU A N 1
ATOM 1677 C CA . LEU A 1 211 ? 3.200 3.798 -6.201 1.00 92.19 211 LEU A CA 1
ATOM 1678 C C . LEU A 1 211 ? 1.882 3.769 -5.412 1.00 92.19 211 LEU A C 1
ATOM 1680 O O . LEU A 1 211 ? 0.844 3.382 -5.943 1.00 92.19 211 LEU A O 1
ATOM 1684 N N . GLU A 1 212 ? 1.890 4.218 -4.159 1.00 95.56 212 GLU A N 1
ATOM 1685 C CA . GLU A 1 212 ? 0.692 4.418 -3.348 1.00 95.56 212 GLU A CA 1
ATOM 1686 C C . GLU A 1 212 ? -0.058 5.703 -3.712 1.00 95.56 212 GLU A C 1
ATOM 1688 O O . GLU A 1 212 ? -1.258 5.815 -3.442 1.00 95.56 212 GLU A O 1
ATOM 1693 N N . ARG A 1 213 ? 0.622 6.678 -4.330 1.00 92.56 213 ARG A N 1
ATOM 1694 C CA . ARG A 1 213 ? 0.046 7.990 -4.638 1.00 92.56 213 ARG A CA 1
ATOM 1695 C C . ARG A 1 213 ? -1.252 7.888 -5.455 1.00 92.56 213 ARG A C 1
ATOM 1697 O O . ARG A 1 213 ? -2.248 8.466 -5.009 1.00 92.56 213 ARG A O 1
ATOM 1704 N N . PRO A 1 214 ? -1.321 7.113 -6.558 1.00 92.50 214 PRO A N 1
ATOM 1705 C CA . PRO A 1 214 ? -2.559 6.973 -7.326 1.00 92.50 214 PRO A CA 1
ATOM 1706 C C . PRO A 1 214 ? -3.714 6.361 -6.523 1.00 92.50 214 PRO A C 1
ATOM 1708 O O . PRO A 1 214 ? -4.875 6.705 -6.751 1.00 92.50 214 PRO A O 1
ATOM 1711 N N . PHE A 1 215 ? -3.426 5.477 -5.558 1.00 92.31 215 PHE A N 1
ATOM 1712 C CA . PHE A 1 215 ? -4.458 4.919 -4.683 1.00 92.31 215 PHE A CA 1
ATOM 1713 C C . PHE A 1 215 ? -5.028 5.994 -3.766 1.00 92.31 215 PHE A C 1
ATOM 1715 O O . PHE A 1 215 ? -6.245 6.151 -3.706 1.00 92.31 215 PHE A O 1
ATOM 1722 N N . ILE A 1 216 ? -4.159 6.750 -3.090 1.00 93.50 216 ILE A N 1
ATOM 1723 C CA . ILE A 1 216 ? -4.578 7.822 -2.183 1.00 93.50 216 ILE A CA 1
ATOM 1724 C C . ILE A 1 216 ? -5.411 8.861 -2.940 1.00 93.50 216 ILE A C 1
ATOM 1726 O O . ILE A 1 216 ? -6.487 9.235 -2.474 1.00 93.50 216 ILE A O 1
ATOM 1730 N N . ASP A 1 217 ? -4.967 9.284 -4.126 1.00 91.75 217 ASP A N 1
ATOM 1731 C CA . ASP A 1 217 ? -5.692 10.268 -4.933 1.00 91.75 217 ASP A CA 1
ATOM 1732 C C . ASP A 1 217 ? -7.074 9.746 -5.362 1.00 91.75 217 ASP A C 1
ATOM 1734 O O . ASP A 1 217 ? -8.077 10.453 -5.221 1.00 91.75 217 ASP A O 1
ATOM 1738 N N . ARG A 1 218 ? -7.164 8.489 -5.820 1.00 90.25 218 ARG A N 1
ATOM 1739 C CA . ARG A 1 218 ? -8.441 7.869 -6.205 1.00 90.25 218 ARG A CA 1
ATOM 1740 C C . ARG A 1 218 ? -9.415 7.789 -5.031 1.00 90.25 218 ARG A C 1
ATOM 1742 O O . ARG A 1 218 ? -10.584 8.146 -5.190 1.00 90.25 218 ARG A O 1
ATOM 1749 N N . GLU A 1 219 ? -8.955 7.316 -3.874 1.00 90.06 219 GLU A N 1
ATOM 1750 C CA . GLU A 1 219 ? -9.801 7.200 -2.684 1.00 90.06 219 GLU A CA 1
ATOM 1751 C C . GLU A 1 219 ? -10.218 8.590 -2.181 1.00 90.06 219 GLU A C 1
ATOM 1753 O O . GLU A 1 219 ? -11.392 8.809 -1.901 1.00 90.06 219 GLU A O 1
ATOM 1758 N N . CYS A 1 220 ? -9.311 9.570 -2.163 1.00 88.94 220 CYS A N 1
ATOM 1759 C CA . CYS A 1 220 ? -9.624 10.954 -1.803 1.00 88.94 220 CYS A CA 1
ATOM 1760 C C . CYS A 1 220 ? -10.744 11.540 -2.685 1.00 88.94 220 CYS A C 1
ATOM 1762 O O . CYS A 1 220 ? -11.733 12.076 -2.176 1.00 88.94 220 CYS A O 1
ATOM 1764 N N . ILE A 1 221 ? -10.653 11.365 -4.010 1.00 88.69 221 ILE A N 1
ATOM 1765 C CA . ILE A 1 221 ? -11.699 11.796 -4.951 1.00 88.69 221 ILE A CA 1
ATOM 1766 C C . ILE A 1 221 ? -13.029 11.088 -4.660 1.00 88.69 221 ILE A C 1
ATOM 1768 O O . ILE A 1 221 ? -14.078 11.736 -4.647 1.00 88.69 221 ILE A O 1
ATOM 1772 N N . ALA A 1 222 ? -13.010 9.772 -4.440 1.00 88.62 222 ALA A N 1
ATOM 1773 C CA . ALA A 1 222 ? -14.218 8.998 -4.164 1.00 88.62 222 ALA A CA 1
ATOM 1774 C C . ALA A 1 222 ? -14.900 9.445 -2.858 1.00 88.62 222 ALA A C 1
ATOM 1776 O O . ALA A 1 222 ? -16.105 9.698 -2.843 1.00 88.62 222 ALA A O 1
ATOM 1777 N N . LEU A 1 223 ? -14.123 9.618 -1.787 1.00 88.25 223 LEU A N 1
ATOM 1778 C CA . LEU A 1 223 ? -14.609 10.026 -0.469 1.00 88.25 223 LEU A CA 1
ATOM 1779 C C . LEU A 1 223 ? -15.196 11.443 -0.468 1.00 88.25 223 LEU A C 1
ATOM 1781 O O . LEU A 1 223 ? -16.237 11.671 0.148 1.00 88.25 223 LEU A O 1
ATOM 1785 N N . ASN A 1 224 ? -14.578 12.381 -1.190 1.00 84.56 224 ASN A N 1
ATOM 1786 C CA . ASN A 1 224 ? -15.083 13.752 -1.307 1.00 84.56 224 ASN A CA 1
ATOM 1787 C C . ASN A 1 224 ? -16.363 13.830 -2.169 1.00 84.56 224 ASN A C 1
ATOM 1789 O O . ASN A 1 224 ? -17.239 14.655 -1.910 1.00 84.56 224 ASN A O 1
ATOM 1793 N N . LYS A 1 225 ? -16.540 12.950 -3.166 1.00 80.50 225 LYS A N 1
ATOM 1794 C CA . LYS A 1 225 ? -17.792 12.882 -3.949 1.00 80.50 225 LYS A CA 1
ATOM 1795 C C . LYS A 1 225 ? -18.985 12.405 -3.117 1.00 80.50 225 LYS A C 1
ATOM 1797 O O . LYS A 1 225 ? -20.069 12.974 -3.242 1.00 80.50 225 LYS A O 1
ATOM 1802 N N . LEU A 1 226 ? -18.789 11.415 -2.243 1.00 68.56 226 LEU A N 1
ATOM 1803 C CA . LEU A 1 226 ? -19.856 10.856 -1.399 1.00 68.56 226 LEU A CA 1
ATOM 1804 C C . LEU A 1 226 ? -20.476 11.899 -0.453 1.00 68.56 226 LEU A C 1
ATOM 1806 O O . LEU A 1 226 ? -21.681 11.867 -0.207 1.00 68.56 226 LEU A O 1
ATOM 1810 N N . THR A 1 227 ? -19.692 12.873 0.017 1.00 58.41 227 THR A N 1
ATOM 1811 C CA . THR A 1 227 ? -20.184 13.964 0.879 1.00 58.41 227 THR A CA 1
ATOM 1812 C C . THR A 1 227 ? -21.037 15.005 0.160 1.00 58.41 227 THR A C 1
ATOM 1814 O O . THR A 1 227 ? -21.842 15.682 0.793 1.00 58.41 227 THR A O 1
ATOM 1817 N N . HIS A 1 228 ? -20.881 15.156 -1.158 1.00 58.28 228 HIS A N 1
ATOM 1818 C CA . HIS A 1 228 ? -21.697 16.092 -1.937 1.00 58.28 228 HIS A CA 1
ATOM 1819 C C . HIS A 1 228 ? -23.060 15.507 -2.329 1.00 58.28 228 HIS A C 1
ATOM 1821 O O . HIS A 1 228 ? -23.961 16.269 -2.657 1.00 58.28 228 HIS A O 1
ATOM 1827 N N . GLN A 1 229 ? -23.220 14.181 -2.270 1.00 54.03 229 GLN A N 1
ATOM 1828 C CA . GLN A 1 229 ? -24.470 13.477 -2.587 1.00 54.03 229 GLN A CA 1
ATOM 1829 C C . GLN A 1 229 ? -25.359 13.203 -1.361 1.00 54.03 229 GLN A C 1
ATOM 1831 O O . GLN A 1 229 ? -26.476 12.727 -1.518 1.00 54.03 229 GLN A O 1
ATOM 1836 N N . SER A 1 230 ? -24.867 13.470 -0.149 1.00 49.94 230 SER A N 1
ATOM 1837 C CA . SER A 1 230 ? -25.553 13.199 1.125 1.00 49.94 230 SER A CA 1
ATOM 1838 C C . SER A 1 230 ? -26.166 14.456 1.770 1.00 49.94 230 SER A C 1
ATOM 1840 O O . SER A 1 230 ? -26.380 14.493 2.981 1.00 49.94 230 SER A O 1
ATOM 1842 N N . LYS A 1 231 ? -26.461 15.482 0.962 1.00 39.56 231 LYS A N 1
ATOM 1843 C CA . LYS A 1 231 ? -27.229 16.679 1.341 1.00 39.56 231 LYS A CA 1
ATOM 1844 C C . LYS A 1 231 ? -28.536 16.723 0.567 1.00 39.56 231 LYS A C 1
ATOM 1846 O O . LYS A 1 231 ? -29.524 17.195 1.164 1.00 39.56 231 LYS A O 1
#

pLDDT: mean 86.07, std 21.79, range [24.95, 98.69]